Protein AF-A0A166VYW1-F1 (afdb_monomer_lite)

Radius of gyration: 57.88 Å; chains: 1; bounding box: 121×58×172 Å

pLDDT: mean 76.21, std 19.84, range [33.66, 96.94]

Foldseek 3Di:
DDDDDDDDDDDDDDPDDDDPCCDPVNVVPPPDPDDPPPPPCPPPPPDPPPVALLVVQLVVQDQPCDPDDDDDDDPPVVNVVSNVVSNVRSVVVVVVVVVVVVVVVVVVVVVVVVVVVVVVVVVVVVVVVVVVCCVPVVCQQQDFDDDPVDPTDGPVVVVVVVVVVVVVVVVVVVVVVVVVVVVVVVVVVVVVVVVVVVVPPVVVVVVVVVVVVVVVVVVVVVVVVVVVVVVVVVVVVVVVVVVVVVVVD

Structure (mmCIF, N/CA/C/O backbone):
data_AF-A0A166VYW1-F1
#
_entry.id   AF-A0A166VYW1-F1
#
loop_
_atom_site.group_PDB
_atom_site.id
_atom_site.type_symbol
_atom_site.label_atom_id
_atom_site.label_alt_id
_atom_site.label_comp_id
_atom_site.label_asym_id
_atom_site.label_entity_id
_atom_site.label_seq_id
_atom_site.pdbx_PDB_ins_code
_atom_site.Cartn_x
_atom_site.Cartn_y
_atom_site.Cartn_z
_atom_site.occupancy
_atom_site.B_iso_or_equiv
_atom_site.auth_seq_id
_atom_site.auth_comp_id
_atom_site.auth_asym_id
_atom_site.auth_atom_id
_atom_site.pdbx_PDB_model_num
ATOM 1 N N . MET A 1 1 ? 27.084 28.517 52.692 1.00 38.44 1 MET A N 1
ATOM 2 C CA . MET A 1 1 ? 28.173 27.646 52.206 1.00 38.44 1 MET A CA 1
ATOM 3 C C . MET A 1 1 ? 27.591 26.258 52.054 1.00 38.44 1 MET A C 1
ATOM 5 O O . MET A 1 1 ? 26.947 25.827 52.993 1.00 38.44 1 MET A O 1
ATOM 9 N N . SER A 1 2 ? 27.718 25.495 50.987 1.00 41.12 2 SER A N 1
ATOM 10 C CA . SER A 1 2 ? 28.020 25.698 49.573 1.00 41.12 2 SER A CA 1
ATOM 11 C C . SER A 1 2 ? 27.541 24.387 48.940 1.00 41.12 2 SER A C 1
ATOM 13 O O . SER A 1 2 ? 27.780 23.319 49.499 1.00 41.12 2 SER A O 1
ATOM 15 N N . GLN A 1 3 ? 26.849 24.479 47.812 1.00 46.28 3 GLN A N 1
ATOM 16 C CA . GLN A 1 3 ? 26.688 23.381 46.852 1.00 46.28 3 GLN A CA 1
ATOM 17 C C . GLN A 1 3 ? 28.082 22.944 46.336 1.00 46.28 3 GLN A C 1
ATOM 19 O O . GLN A 1 3 ? 29.021 23.741 46.477 1.00 46.28 3 GLN A O 1
ATOM 24 N N . PRO A 1 4 ? 28.262 21.738 45.751 1.00 54.84 4 PRO A N 1
ATOM 25 C CA . PRO A 1 4 ? 27.890 21.554 44.335 1.00 54.84 4 PRO A CA 1
ATOM 26 C C . PRO A 1 4 ? 27.443 20.127 43.913 1.00 54.84 4 PRO A C 1
ATOM 28 O O . PRO A 1 4 ? 27.770 19.139 44.559 1.00 54.84 4 PRO A O 1
ATOM 31 N N . LEU A 1 5 ? 26.523 20.070 42.939 1.00 43.09 5 LEU A N 1
ATOM 32 C CA . LEU A 1 5 ? 26.658 19.556 41.555 1.00 43.09 5 LEU A CA 1
ATOM 33 C C . LEU A 1 5 ? 26.526 18.034 41.429 1.00 43.09 5 LEU A C 1
ATOM 35 O O . LEU A 1 5 ? 27.453 17.302 41.752 1.00 43.09 5 LEU A O 1
ATOM 39 N N . ASP A 1 6 ? 25.409 17.599 40.844 1.00 44.06 6 ASP A N 1
ATOM 40 C CA . ASP A 1 6 ? 25.466 16.492 39.894 1.00 44.06 6 ASP A CA 1
ATOM 41 C C . ASP A 1 6 ? 24.516 16.760 38.719 1.00 44.06 6 ASP A C 1
ATOM 43 O O . ASP A 1 6 ? 23.355 17.142 38.898 1.00 44.06 6 ASP A O 1
ATOM 47 N N . ASP A 1 7 ? 25.094 16.644 37.528 1.00 44.03 7 ASP A N 1
ATOM 48 C CA . ASP A 1 7 ? 24.544 16.941 36.211 1.00 44.03 7 ASP A CA 1
ATOM 49 C C . ASP A 1 7 ? 23.546 15.861 35.767 1.00 44.03 7 ASP A C 1
ATOM 51 O O . ASP A 1 7 ? 23.827 14.661 35.815 1.00 44.03 7 ASP A O 1
ATOM 55 N N . SER A 1 8 ? 22.405 16.265 35.209 1.00 48.25 8 SER A N 1
ATOM 56 C CA . SER A 1 8 ? 21.677 15.413 34.263 1.00 48.25 8 SER A CA 1
ATOM 57 C C . SER A 1 8 ? 20.960 16.253 33.207 1.00 48.25 8 SER A C 1
ATOM 59 O O . SER A 1 8 ? 20.301 17.234 33.553 1.00 48.25 8 SER A O 1
ATOM 61 N N . PRO A 1 9 ? 21.112 15.906 31.915 1.00 55.59 9 PRO A N 1
ATOM 62 C CA . PRO A 1 9 ? 20.813 16.814 30.825 1.00 55.59 9 PRO A CA 1
ATOM 63 C C . PRO A 1 9 ? 19.318 16.860 30.513 1.00 55.59 9 PRO A C 1
ATOM 65 O O . PRO A 1 9 ? 18.691 15.860 30.158 1.00 55.59 9 PRO A O 1
ATOM 68 N N . GLU A 1 10 ? 18.785 18.075 30.561 1.00 46.34 10 GLU A N 1
ATOM 69 C CA . GLU A 1 10 ? 17.610 18.484 29.808 1.00 46.34 10 GLU A CA 1
ATOM 70 C C . GLU A 1 10 ? 17.909 18.362 28.309 1.00 46.34 10 GLU A C 1
ATOM 72 O O . GLU A 1 10 ? 18.907 18.875 27.801 1.00 46.34 10 GLU A O 1
ATOM 77 N N . GLY A 1 11 ? 17.036 17.668 27.584 1.00 37.59 11 GLY A N 1
ATOM 78 C CA . GLY A 1 11 ? 17.229 17.447 26.162 1.00 37.59 11 GLY A CA 1
ATOM 79 C C . GLY A 1 11 ? 15.954 17.038 25.448 1.00 37.59 11 GLY A C 1
ATOM 80 O O . GLY A 1 11 ? 15.691 15.858 25.267 1.00 37.59 11 GLY A O 1
ATOM 81 N N . SER A 1 12 ? 15.253 18.049 24.937 1.00 40.62 12 SER A N 1
ATOM 82 C CA . SER A 1 12 ? 14.382 17.982 23.756 1.00 40.62 12 SER A CA 1
ATOM 83 C C . SER A 1 12 ? 13.032 17.275 23.893 1.00 40.62 12 SER A C 1
ATOM 85 O O . SER A 1 12 ? 12.884 16.100 23.573 1.00 40.62 12 SER A O 1
ATOM 87 N N . SER A 1 13 ? 11.995 18.068 24.169 1.00 34.12 13 SER A N 1
ATOM 88 C CA . SER A 1 13 ? 10.643 17.776 23.686 1.00 34.12 13 SER A CA 1
ATOM 89 C C . SER A 1 13 ? 10.266 18.829 22.644 1.00 34.12 13 SER A C 1
ATOM 91 O O . SER A 1 13 ? 9.818 19.927 22.965 1.00 34.12 13 SER A O 1
ATOM 93 N N . SER A 1 14 ? 10.559 18.518 21.377 1.00 40.19 14 SER A N 1
ATOM 94 C CA . SER A 1 14 ? 10.080 19.280 20.223 1.00 40.19 14 SER A CA 1
ATOM 95 C C . SER A 1 14 ? 8.608 18.967 19.991 1.00 40.19 14 SER A C 1
ATOM 97 O O . SER A 1 14 ? 8.239 17.832 19.696 1.00 40.19 14 SER A O 1
ATOM 99 N N . THR A 1 15 ? 7.783 20.005 20.048 1.00 49.00 15 THR A N 1
ATOM 100 C CA . THR A 1 15 ? 6.453 20.066 19.447 1.00 49.00 15 THR A CA 1
ATOM 101 C C . THR A 1 15 ? 6.592 20.042 17.921 1.00 49.00 15 THR A C 1
ATOM 103 O O . THR A 1 15 ? 6.639 21.075 17.259 1.00 49.00 15 THR A O 1
ATOM 106 N N . ALA A 1 16 ? 6.699 18.849 17.338 1.00 36.81 16 ALA A N 1
ATOM 107 C CA . ALA A 1 16 ? 6.679 18.667 15.891 1.00 36.81 16 ALA A CA 1
ATOM 108 C C . ALA A 1 16 ? 5.334 18.070 15.473 1.00 36.81 16 ALA A C 1
ATOM 110 O O . ALA A 1 16 ? 5.018 16.925 15.782 1.00 36.81 16 ALA A O 1
ATOM 111 N N . ALA A 1 17 ? 4.564 18.917 14.792 1.00 38.03 17 ALA A N 1
ATOM 112 C CA . ALA A 1 17 ? 3.280 18.672 14.160 1.00 38.03 17 ALA A CA 1
ATOM 113 C C . ALA A 1 17 ? 3.074 17.238 13.648 1.00 38.03 17 ALA A C 1
ATOM 115 O O . ALA A 1 17 ? 3.941 16.665 12.983 1.00 38.03 17 ALA A O 1
ATOM 116 N N . GLU A 1 18 ? 1.865 16.727 13.892 1.00 43.88 18 GLU A N 1
ATOM 117 C CA . GLU A 1 18 ? 1.272 15.560 13.245 1.00 43.88 18 GLU A CA 1
ATOM 118 C C . GLU A 1 18 ? 1.429 15.657 11.725 1.00 43.88 18 GLU A C 1
ATOM 120 O O . GLU A 1 18 ? 0.624 16.248 11.006 1.00 43.88 18 GLU A O 1
ATOM 125 N N . LYS A 1 19 ? 2.502 15.064 11.212 1.00 44.50 19 LYS A N 1
ATOM 126 C CA . LYS A 1 19 ? 2.640 14.779 9.795 1.00 44.50 19 LYS A CA 1
ATOM 127 C C . LYS A 1 19 ? 2.243 13.328 9.630 1.00 44.50 19 LYS A C 1
ATOM 129 O O . LYS A 1 19 ? 2.919 12.441 10.146 1.00 44.50 19 LYS A O 1
ATOM 134 N N . THR A 1 20 ? 1.128 13.109 8.941 1.00 48.03 20 THR A N 1
ATOM 135 C CA . THR A 1 20 ? 0.649 11.799 8.502 1.00 48.03 20 THR A CA 1
ATOM 136 C C . THR A 1 20 ? 1.831 10.949 8.041 1.00 48.03 20 THR A C 1
ATOM 138 O O . THR A 1 20 ? 2.456 11.214 7.011 1.00 48.03 20 THR A O 1
ATOM 141 N N . ILE A 1 21 ? 2.182 9.943 8.846 1.00 46.03 21 ILE A N 1
ATOM 142 C CA . ILE A 1 21 ? 3.264 9.013 8.540 1.00 46.03 21 ILE A CA 1
ATOM 143 C C . ILE A 1 21 ? 2.761 8.150 7.388 1.00 46.03 21 ILE A C 1
ATOM 145 O O . ILE A 1 21 ? 2.116 7.118 7.570 1.00 46.03 21 ILE A O 1
ATOM 149 N N . SER A 1 22 ? 3.022 8.623 6.172 1.00 44.88 22 SER A N 1
ATOM 150 C CA . SER A 1 22 ? 2.843 7.857 4.952 1.00 44.88 22 SER A CA 1
ATOM 151 C C . SER A 1 22 ? 3.763 6.645 5.055 1.00 44.88 22 SER A C 1
ATOM 153 O O . SER A 1 22 ? 4.985 6.755 4.935 1.00 44.88 22 SER A O 1
ATOM 155 N N . SER A 1 23 ? 3.182 5.492 5.399 1.00 59.31 23 SER A N 1
ATOM 156 C CA . SER A 1 23 ? 3.941 4.256 5.555 1.00 59.31 23 SER A CA 1
ATOM 157 C C . SER A 1 23 ? 4.712 3.964 4.266 1.00 59.31 23 SER A C 1
ATOM 159 O O . SER A 1 23 ? 4.205 4.178 3.165 1.00 59.31 23 SER A O 1
ATOM 161 N N . LEU A 1 24 ? 5.926 3.427 4.380 1.00 49.62 24 LEU A N 1
ATOM 162 C CA . LEU A 1 24 ? 6.749 3.012 3.234 1.00 49.62 24 LEU A CA 1
ATOM 163 C C . LEU A 1 24 ? 5.975 2.084 2.266 1.00 49.62 24 LEU A C 1
ATOM 165 O O . LEU A 1 24 ? 6.189 2.101 1.058 1.00 49.62 24 LEU A O 1
ATOM 169 N N . ARG A 1 25 ? 4.992 1.344 2.799 1.00 55.56 25 ARG A N 1
ATOM 170 C CA . ARG A 1 25 ? 4.034 0.512 2.056 1.00 55.56 25 ARG A CA 1
ATOM 171 C C . ARG A 1 25 ? 3.092 1.302 1.138 1.00 55.56 25 ARG A C 1
ATOM 173 O O . ARG A 1 25 ? 2.721 0.774 0.096 1.00 55.56 25 ARG A O 1
ATOM 180 N N . ALA A 1 26 ? 2.711 2.526 1.504 1.00 53.72 26 ALA A N 1
ATOM 181 C CA . ALA A 1 26 ? 1.876 3.406 0.685 1.00 53.72 26 ALA A CA 1
ATOM 182 C C . ALA A 1 26 ? 2.661 3.990 -0.502 1.00 53.72 26 ALA A C 1
ATOM 184 O O . ALA A 1 26 ? 2.125 4.066 -1.599 1.00 53.72 26 ALA A O 1
ATOM 185 N N . ARG A 1 27 ? 3.956 4.296 -0.322 1.00 55.34 27 ARG A N 1
ATOM 186 C CA . ARG A 1 27 ? 4.851 4.725 -1.417 1.00 55.34 27 ARG A CA 1
ATOM 187 C C . ARG A 1 27 ? 5.173 3.622 -2.427 1.00 55.34 27 ARG A C 1
ATOM 189 O O . ARG A 1 27 ? 5.413 3.922 -3.584 1.00 55.34 27 ARG A O 1
ATOM 196 N N . LEU A 1 28 ? 5.178 2.356 -2.006 1.00 51.12 28 LEU A N 1
ATOM 197 C CA . LEU A 1 28 ? 5.395 1.215 -2.910 1.00 51.12 28 LEU A CA 1
ATOM 198 C C . LEU A 1 28 ? 4.135 0.803 -3.685 1.00 51.12 28 LEU A C 1
ATOM 200 O O . LEU A 1 28 ? 4.224 -0.007 -4.602 1.00 51.12 28 LEU A O 1
ATOM 204 N N . ARG A 1 29 ? 2.964 1.315 -3.289 1.00 49.81 29 ARG A N 1
ATOM 205 C CA . ARG A 1 29 ? 1.669 1.023 -3.919 1.00 49.81 29 ARG A CA 1
ATOM 206 C C . ARG A 1 29 ? 1.004 2.237 -4.550 1.00 49.81 29 ARG A C 1
ATOM 208 O O . ARG A 1 29 ? -0.103 2.086 -5.057 1.00 49.81 29 ARG A O 1
ATOM 215 N N . SER A 1 30 ? 1.631 3.412 -4.492 1.00 44.97 30 SER A N 1
ATOM 216 C CA . SER A 1 30 ? 1.110 4.572 -5.202 1.00 44.97 30 SER A CA 1
ATOM 217 C C . SER A 1 30 ? 1.080 4.225 -6.679 1.00 44.97 30 SER A C 1
ATOM 219 O O . SER A 1 30 ? 2.115 3.855 -7.236 1.00 44.97 30 SER A O 1
ATOM 221 N N . GLU A 1 31 ? -0.132 4.290 -7.223 1.00 47.84 31 GLU A N 1
ATOM 222 C CA . GLU A 1 31 ? -0.476 4.233 -8.633 1.00 47.84 31 GLU A CA 1
ATOM 223 C C . GLU A 1 31 ? 0.673 4.644 -9.541 1.00 47.84 31 GLU A C 1
ATOM 225 O O . GLU A 1 31 ? 1.334 5.660 -9.316 1.00 47.84 31 GLU A O 1
ATOM 230 N N . ASP A 1 32 ? 0.870 3.807 -10.557 1.00 45.50 32 ASP A N 1
ATOM 231 C CA . ASP A 1 32 ? 1.695 4.060 -11.725 1.00 45.50 32 ASP A CA 1
ATOM 232 C C . ASP A 1 32 ? 1.695 5.569 -12.051 1.00 45.50 32 ASP A C 1
ATOM 234 O O . ASP A 1 32 ? 0.663 6.108 -12.463 1.00 45.50 32 ASP A O 1
ATOM 238 N N . PRO A 1 33 ? 2.807 6.300 -11.823 1.00 48.91 33 PRO A N 1
ATOM 239 C CA . PRO A 1 33 ? 2.871 7.726 -12.139 1.00 48.91 33 PRO A CA 1
ATOM 240 C C . PRO A 1 33 ? 2.803 7.964 -13.652 1.00 48.91 33 PRO A C 1
ATOM 242 O O . PRO A 1 33 ? 2.750 9.108 -14.105 1.00 48.91 33 PRO A O 1
ATOM 245 N N . PHE A 1 34 ? 2.785 6.888 -14.437 1.00 44.44 34 PHE A N 1
ATOM 246 C CA . PHE A 1 34 ? 2.500 6.905 -15.848 1.00 44.44 34 PHE A CA 1
ATOM 247 C C . PHE A 1 34 ? 1.075 6.376 -16.044 1.00 44.44 34 PHE A C 1
ATOM 249 O O . PHE A 1 34 ? 0.834 5.177 -15.923 1.00 44.44 34 PHE A O 1
ATOM 256 N N . PRO A 1 35 ? 0.102 7.235 -16.408 1.00 44.62 35 PRO A N 1
ATOM 257 C CA . PRO A 1 35 ? -1.073 6.744 -17.117 1.00 44.62 35 PRO A CA 1
ATOM 258 C C . PRO A 1 35 ? -0.574 5.830 -18.243 1.00 44.62 35 PRO A C 1
ATOM 260 O O . PRO A 1 35 ? 0.480 6.155 -18.808 1.00 44.62 35 PRO A O 1
ATOM 263 N N . PRO A 1 36 ? -1.281 4.741 -18.619 1.00 46.25 36 PRO A N 1
ATOM 264 C CA . PRO A 1 36 ? -0.946 4.040 -19.848 1.00 46.25 36 PRO A CA 1
ATOM 265 C C . PRO A 1 36 ? -0.886 5.131 -20.895 1.00 46.25 36 PRO A C 1
ATOM 267 O O . PRO A 1 36 ? -1.892 5.818 -21.107 1.00 46.25 36 PRO A O 1
ATOM 270 N N . LEU A 1 37 ? 0.317 5.381 -21.425 1.00 44.31 37 LEU A N 1
ATOM 271 C CA . LEU A 1 37 ? 0.522 6.343 -22.482 1.00 44.31 37 LEU A CA 1
ATOM 272 C C . LEU A 1 37 ? -0.467 5.876 -23.533 1.00 44.31 37 LEU A C 1
ATOM 274 O O . LEU A 1 37 ? -0.229 4.883 -24.223 1.00 44.31 37 LEU A O 1
ATOM 278 N N . ARG A 1 38 ? -1.628 6.547 -23.609 1.00 40.34 38 ARG A N 1
ATOM 279 C CA . ARG A 1 38 ? -2.397 6.593 -24.833 1.00 40.34 38 ARG A CA 1
ATOM 280 C C . ARG A 1 38 ? -1.308 6.974 -25.792 1.00 40.34 38 ARG A C 1
ATOM 282 O O . ARG A 1 38 ? -0.745 8.060 -25.657 1.00 40.34 38 ARG A O 1
ATOM 289 N N . ALA A 1 39 ? -0.925 6.014 -26.628 1.00 44.19 39 ALA A N 1
ATOM 290 C CA . ALA A 1 39 ? -0.143 6.273 -27.798 1.00 44.19 39 ALA A CA 1
ATOM 291 C C . ALA A 1 39 ? -0.930 7.387 -28.464 1.00 44.19 39 ALA A C 1
ATOM 293 O O . ALA A 1 39 ? -1.972 7.146 -29.081 1.00 44.19 39 ALA A O 1
ATOM 294 N N . SER A 1 40 ? -0.523 8.626 -28.184 1.00 36.56 40 SER A N 1
ATOM 295 C CA . SER A 1 40 ? -0.940 9.768 -28.939 1.00 36.56 40 SER A CA 1
ATOM 296 C C . SER A 1 40 ? -0.471 9.343 -30.299 1.00 36.56 40 SER A C 1
ATOM 298 O O . SER A 1 40 ? 0.723 9.334 -30.595 1.00 36.56 40 SER A O 1
ATOM 300 N N . LYS A 1 41 ? -1.442 8.900 -31.093 1.00 39.62 41 LYS A N 1
ATOM 301 C CA . LYS A 1 41 ? -1.439 9.065 -32.524 1.00 39.62 41 LYS A CA 1
ATOM 302 C C . LYS A 1 41 ? -1.286 10.572 -32.714 1.00 39.62 41 LYS A C 1
ATOM 304 O O . LYS A 1 41 ? -2.247 11.275 -32.997 1.00 39.62 41 LYS A O 1
ATOM 309 N N . SER A 1 42 ? -0.079 11.074 -32.442 1.00 33.66 42 SER A N 1
ATOM 310 C CA . SER A 1 42 ? 0.486 12.179 -33.166 1.00 33.66 42 SER A CA 1
ATOM 311 C C . SER A 1 42 ? 0.363 11.680 -34.580 1.00 33.66 42 SER A C 1
ATOM 313 O O . SER A 1 42 ? 1.004 10.701 -34.970 1.00 33.66 42 SER A O 1
ATOM 315 N N . SER A 1 43 ? -0.667 12.208 -35.224 1.00 41.59 43 SER A N 1
ATOM 316 C CA . SER A 1 43 ? -0.882 12.128 -36.641 1.00 41.59 43 SER A CA 1
ATOM 317 C C . SER A 1 43 ? 0.470 12.416 -37.271 1.00 41.59 43 SER A C 1
ATOM 319 O O . SER A 1 43 ? 0.862 13.572 -37.399 1.00 41.59 43 SER A O 1
ATOM 321 N N . PHE A 1 44 ? 1.206 11.355 -37.605 1.00 41.00 44 PHE A N 1
ATOM 322 C CA . PHE A 1 44 ? 2.158 11.396 -38.692 1.00 41.00 44 PHE A CA 1
ATOM 323 C C . PHE A 1 44 ? 1.283 11.654 -39.910 1.00 41.00 44 PHE A C 1
ATOM 325 O O . PHE A 1 44 ? 0.827 10.743 -40.599 1.00 41.00 44 PHE A O 1
ATOM 332 N N . GLU A 1 45 ? 0.964 12.932 -40.086 1.00 35.44 45 GLU A N 1
ATOM 333 C CA . GLU A 1 45 ? 0.674 13.491 -41.383 1.00 35.44 45 GLU A CA 1
ATOM 334 C C . GLU A 1 45 ? 1.770 12.930 -42.295 1.00 35.44 45 GLU A C 1
ATOM 336 O O . GLU A 1 45 ? 2.944 12.953 -41.898 1.00 35.44 45 GLU A O 1
ATOM 341 N N . PRO A 1 46 ? 1.411 12.283 -43.413 1.00 37.69 46 PRO A N 1
ATOM 342 C CA . PRO A 1 46 ? 2.395 11.638 -44.254 1.00 37.69 46 PRO A CA 1
ATOM 343 C C . PRO A 1 46 ? 3.379 12.720 -44.677 1.00 37.69 46 PRO A C 1
ATOM 345 O O . PRO A 1 46 ? 3.022 13.620 -45.437 1.00 37.69 46 PRO A O 1
ATOM 348 N N . TYR A 1 47 ? 4.589 12.664 -44.111 1.00 45.94 47 TYR A N 1
ATOM 349 C CA . TYR A 1 47 ? 5.684 13.536 -44.496 1.00 45.94 47 TYR A CA 1
ATOM 350 C C . TYR A 1 47 ? 5.750 13.495 -46.025 1.00 45.94 47 TYR A C 1
ATOM 352 O O . TYR A 1 47 ? 5.744 12.390 -46.582 1.00 45.94 47 TYR A O 1
ATOM 360 N N . PRO A 1 48 ? 5.743 14.653 -46.714 1.00 49.16 48 PRO A N 1
ATOM 361 C CA . PRO A 1 48 ? 5.886 14.670 -48.157 1.00 49.16 48 PRO A CA 1
ATOM 362 C C . PRO A 1 48 ? 7.171 13.918 -48.462 1.00 49.16 48 PRO A C 1
ATOM 364 O O . PRO A 1 48 ? 8.212 14.249 -47.898 1.00 49.16 48 PRO A O 1
ATOM 367 N N . ASP A 1 49 ? 7.032 12.862 -49.260 1.00 53.19 49 ASP A N 1
ATOM 368 C CA . ASP A 1 49 ? 8.064 11.898 -49.618 1.00 53.19 49 ASP A CA 1
ATOM 369 C C . ASP A 1 49 ? 9.461 12.549 -49.588 1.00 53.19 49 ASP A C 1
ATOM 371 O O . ASP A 1 49 ? 9.816 13.335 -50.469 1.00 53.19 49 ASP A O 1
ATOM 375 N N . HIS A 1 50 ? 10.228 12.284 -48.518 1.00 56.09 50 HIS A N 1
ATOM 376 C CA . HIS A 1 50 ? 11.551 12.871 -48.234 1.00 56.09 50 HIS A CA 1
ATOM 377 C C . HIS A 1 50 ? 12.600 12.554 -49.312 1.00 56.09 50 HIS A C 1
ATOM 379 O O . HIS A 1 50 ? 13.763 12.942 -49.197 1.00 56.09 50 HIS A O 1
ATOM 385 N N . ASN A 1 51 ? 12.192 11.846 -50.359 1.00 59.25 51 ASN A N 1
ATOM 386 C CA . ASN A 1 51 ? 13.026 11.299 -51.405 1.00 59.25 51 ASN A CA 1
ATOM 387 C C . ASN A 1 51 ? 13.717 12.328 -52.295 1.00 59.25 51 ASN A C 1
ATOM 389 O O . ASN A 1 51 ? 14.458 11.911 -53.181 1.00 59.25 51 ASN A O 1
ATOM 393 N N . ASP A 1 52 ? 13.556 13.640 -52.083 1.00 75.88 52 ASP A N 1
ATOM 394 C CA . ASP A 1 52 ? 14.401 14.576 -52.820 1.00 75.88 52 ASP A CA 1
ATOM 395 C C . ASP A 1 52 ? 14.555 15.971 -52.191 1.00 75.88 52 ASP A C 1
ATOM 397 O O . ASP A 1 52 ? 14.136 16.996 -52.731 1.00 75.88 52 ASP A O 1
ATOM 401 N N . ILE A 1 53 ? 15.192 16.025 -51.020 1.00 84.94 53 ILE A N 1
ATOM 402 C CA . ILE A 1 53 ? 15.601 17.290 -50.377 1.00 84.94 53 ILE A CA 1
ATOM 403 C C . ILE A 1 53 ? 16.530 18.090 -51.279 1.00 84.94 53 ILE A C 1
ATOM 405 O O . ILE A 1 53 ? 16.458 19.315 -51.308 1.00 84.94 53 ILE A O 1
ATOM 409 N N . TYR A 1 54 ? 17.325 17.402 -52.092 1.00 86.88 54 TYR A N 1
ATOM 410 C CA . TYR A 1 54 ? 18.088 18.029 -53.153 1.00 86.88 54 TYR A CA 1
ATOM 411 C C . TYR A 1 54 ? 17.176 18.801 -54.127 1.00 86.88 54 TYR A C 1
ATOM 413 O O . TYR A 1 54 ? 17.398 19.994 -54.339 1.00 86.88 54 TYR A O 1
ATOM 421 N N . LYS A 1 55 ? 16.098 18.199 -54.659 1.00 85.75 55 LYS A N 1
ATOM 422 C CA . LYS A 1 55 ? 15.120 18.930 -55.498 1.00 85.75 55 LYS A CA 1
ATOM 423 C C . LYS A 1 55 ? 14.433 20.072 -54.753 1.00 85.75 55 LYS A C 1
ATOM 425 O O . LYS A 1 55 ? 14.216 21.118 -55.359 1.00 85.75 55 LYS A O 1
ATOM 430 N N . GLN A 1 56 ? 14.100 19.902 -53.474 1.00 87.81 56 GLN A N 1
ATOM 431 C CA . GLN A 1 56 ? 13.465 20.961 -52.679 1.00 87.81 56 GLN A CA 1
ATOM 432 C C . GLN A 1 56 ? 14.397 22.164 -52.497 1.00 87.81 56 GLN A C 1
ATOM 434 O O . GLN A 1 56 ? 13.986 23.296 -52.735 1.00 87.81 56 GLN A O 1
ATOM 439 N N . LEU A 1 57 ? 15.663 21.925 -52.149 1.00 87.00 57 LEU A N 1
ATOM 440 C CA . LEU A 1 57 ? 16.675 22.972 -52.001 1.00 87.00 57 LEU A CA 1
ATOM 441 C C . LEU A 1 57 ? 17.008 23.629 -53.342 1.00 87.00 57 LEU A C 1
ATOM 443 O O . LEU A 1 57 ? 17.195 24.843 -53.412 1.00 87.00 57 LEU A O 1
ATOM 447 N N . ARG A 1 58 ? 17.024 22.847 -54.425 1.00 86.19 58 ARG A N 1
ATOM 448 C CA . ARG A 1 58 ? 17.254 23.355 -55.779 1.00 86.19 58 ARG A CA 1
ATOM 449 C C . ARG A 1 58 ? 16.101 24.228 -56.279 1.00 86.19 58 ARG A C 1
ATOM 451 O O . ARG A 1 58 ? 16.354 25.200 -56.981 1.00 86.19 58 ARG A O 1
ATOM 458 N N . ALA A 1 59 ? 14.862 23.931 -55.888 1.00 85.00 59 ALA A N 1
ATOM 459 C CA . ALA A 1 59 ? 13.677 24.704 -56.267 1.00 85.00 59 ALA A CA 1
ATOM 460 C C . ALA A 1 59 ? 13.620 26.115 -55.646 1.00 85.00 59 ALA A C 1
ATOM 462 O O . ALA A 1 59 ? 12.846 26.948 -56.112 1.00 85.00 59 ALA A O 1
ATOM 463 N N . ILE A 1 60 ? 14.438 26.404 -54.626 1.00 84.56 60 ILE A N 1
ATOM 464 C CA . ILE A 1 60 ? 14.539 27.736 -54.000 1.00 84.56 60 ILE A CA 1
ATOM 465 C C . ILE A 1 60 ? 15.200 28.743 -54.951 1.00 84.56 60 ILE A C 1
ATOM 467 O O . ILE A 1 60 ? 14.935 29.944 -54.875 1.00 84.56 60 ILE A O 1
ATOM 471 N N . PHE A 1 61 ? 16.034 28.261 -55.874 1.00 80.69 61 PHE A N 1
ATOM 472 C CA . PHE A 1 61 ? 16.650 29.095 -56.892 1.00 80.69 61 PHE A CA 1
ATOM 473 C C . PHE A 1 61 ? 15.731 29.161 -58.117 1.00 80.69 61 PHE A C 1
ATOM 475 O O . PHE A 1 61 ? 15.508 28.139 -58.772 1.00 80.69 61 PHE A O 1
ATOM 482 N N . PRO A 1 62 ? 15.176 30.339 -58.454 1.00 69.44 62 PRO A N 1
ATOM 483 C CA . PRO A 1 62 ? 14.355 30.474 -59.643 1.00 69.44 62 PRO A CA 1
ATOM 484 C C . PRO A 1 62 ? 15.221 30.223 -60.878 1.00 69.44 62 PRO A C 1
ATOM 486 O O . PRO A 1 62 ? 16.206 30.922 -61.114 1.00 69.44 62 PRO A O 1
ATOM 489 N N . THR A 1 63 ? 14.831 29.249 -61.695 1.00 62.69 63 THR A N 1
ATOM 490 C CA . THR A 1 63 ? 15.336 29.159 -63.064 1.00 62.69 63 THR A CA 1
ATOM 491 C C . THR A 1 63 ? 14.718 30.318 -63.836 1.00 62.69 63 THR A C 1
ATOM 493 O O . THR A 1 63 ? 13.507 30.386 -64.036 1.00 62.69 63 THR A O 1
ATOM 496 N N . THR A 1 64 ? 15.535 31.287 -64.236 1.00 55.56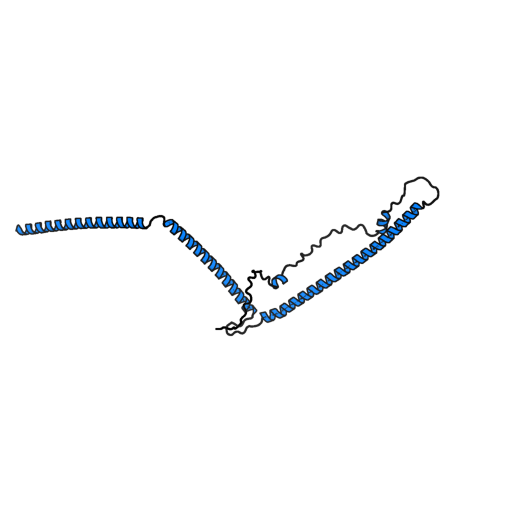 64 THR A N 1
ATOM 497 C CA . THR A 1 64 ? 15.129 32.443 -65.044 1.00 55.56 64 THR A CA 1
ATOM 498 C C . THR A 1 64 ? 14.831 32.012 -66.484 1.00 55.56 64 THR A C 1
ATOM 500 O O . THR A 1 64 ? 15.416 32.508 -67.442 1.00 55.56 64 THR A O 1
ATOM 503 N N . SER A 1 65 ? 13.884 31.095 -66.694 1.00 50.78 65 SER A N 1
ATOM 504 C CA . SER A 1 65 ? 13.325 30.854 -68.024 1.00 50.78 65 SER A CA 1
ATOM 505 C C . SER A 1 65 ? 12.277 31.926 -68.320 1.00 50.78 65 SER A C 1
ATOM 507 O O . SER A 1 65 ? 11.072 31.706 -68.206 1.00 50.78 65 SER A O 1
ATOM 509 N N . CYS A 1 66 ? 12.739 33.122 -68.678 1.00 43.97 66 CYS A N 1
ATOM 510 C CA . CYS A 1 66 ? 11.876 34.134 -69.273 1.00 43.97 66 CYS A CA 1
ATOM 511 C C . CYS A 1 66 ? 11.368 33.599 -70.633 1.00 43.97 66 CYS A C 1
ATOM 513 O O . CYS A 1 66 ? 12.186 33.158 -71.451 1.00 43.97 66 CYS A O 1
ATOM 515 N N . PRO A 1 67 ? 10.052 33.584 -70.922 1.00 47.66 67 PRO A N 1
ATOM 516 C CA . PRO A 1 67 ? 9.573 33.081 -72.197 1.00 47.66 67 PRO A CA 1
ATOM 517 C C . PRO A 1 67 ? 9.869 34.088 -73.318 1.00 47.66 67 PRO A C 1
ATOM 519 O O . PRO A 1 67 ? 9.193 35.099 -73.457 1.00 47.66 67 PRO A O 1
ATOM 522 N N . ARG A 1 68 ? 10.836 33.705 -74.167 1.00 47.88 68 ARG A N 1
ATOM 523 C CA . ARG A 1 68 ? 11.104 34.155 -75.550 1.00 47.88 68 ARG A CA 1
ATOM 524 C C . ARG A 1 68 ? 11.483 35.629 -75.776 1.00 47.88 68 ARG A C 1
ATOM 526 O O . ARG A 1 68 ? 10.627 36.498 -75.767 1.00 47.88 68 ARG A O 1
ATOM 533 N N . GLN A 1 69 ? 12.672 35.818 -76.358 1.00 44.03 69 GLN A N 1
ATOM 534 C CA . GLN A 1 69 ? 12.812 36.244 -77.764 1.00 44.03 69 GLN A CA 1
ATOM 535 C C . GLN A 1 69 ? 14.190 35.831 -78.336 1.00 44.03 69 GLN A C 1
ATOM 537 O O . GLN A 1 69 ? 15.211 36.166 -77.765 1.00 44.03 69 GLN A O 1
ATOM 542 N N . LYS A 1 70 ? 14.134 35.050 -79.432 1.00 45.75 70 LYS A N 1
ATOM 543 C CA . LYS A 1 70 ? 15.093 34.684 -80.513 1.00 45.75 70 LYS A CA 1
ATOM 544 C C . LYS A 1 70 ? 16.639 34.783 -80.355 1.00 45.75 70 LYS A C 1
ATOM 546 O O . LYS A 1 70 ? 17.166 35.599 -79.620 1.00 45.75 70 LYS A O 1
ATOM 551 N N . PRO A 1 71 ? 17.378 33.933 -81.105 1.00 58.88 71 PRO A N 1
ATOM 552 C CA . PRO A 1 71 ? 18.672 33.398 -80.701 1.00 58.88 71 PRO A CA 1
ATOM 553 C C . PRO A 1 71 ? 19.842 34.248 -81.197 1.00 58.88 71 PRO A C 1
ATOM 555 O O . PRO A 1 71 ? 19.944 34.534 -82.389 1.00 58.88 71 PRO A O 1
ATOM 558 N N . LEU A 1 72 ? 20.786 34.547 -80.310 1.00 47.72 72 LEU A N 1
ATOM 559 C CA . LEU A 1 72 ? 22.162 34.785 -80.717 1.00 47.72 72 LEU A CA 1
ATOM 560 C C . LEU A 1 72 ? 23.104 34.292 -79.621 1.00 47.72 72 LEU A C 1
ATOM 562 O O . LEU A 1 72 ? 22.951 34.613 -78.448 1.00 47.72 72 LEU A O 1
ATOM 566 N N . HIS A 1 73 ? 24.022 33.431 -80.044 1.00 57.78 73 HIS A N 1
ATOM 567 C CA . HIS A 1 73 ? 25.041 32.762 -79.254 1.00 57.78 73 HIS A CA 1
ATOM 568 C C . HIS A 1 73 ? 25.767 33.694 -78.278 1.00 57.78 73 HIS A C 1
ATOM 570 O O . HIS A 1 73 ? 26.660 34.424 -78.686 1.00 57.78 73 HIS A O 1
ATOM 576 N N . THR A 1 74 ? 25.477 33.547 -76.991 1.00 57.19 74 THR A N 1
ATOM 577 C CA . THR A 1 74 ? 26.465 33.290 -75.936 1.00 57.19 74 THR A CA 1
ATOM 578 C C . THR A 1 74 ? 25.716 32.705 -74.737 1.00 57.19 74 THR A C 1
ATOM 580 O O . THR A 1 74 ? 24.612 33.156 -74.431 1.00 57.19 74 THR A O 1
ATOM 583 N N . PRO A 1 75 ? 26.244 31.666 -74.066 1.00 57.16 75 PRO A N 1
ATOM 584 C CA . PRO A 1 75 ? 25.674 31.253 -72.796 1.00 57.16 75 PRO A CA 1
ATOM 585 C C . PRO A 1 75 ? 25.773 32.436 -71.832 1.00 57.16 75 PRO A C 1
ATOM 587 O O . PRO A 1 75 ? 26.866 32.960 -71.603 1.00 57.16 75 PRO A O 1
ATOM 590 N N . ASP A 1 76 ? 24.631 32.876 -71.309 1.00 65.50 76 ASP A N 1
ATOM 591 C CA . ASP A 1 76 ? 24.579 33.909 -70.285 1.00 65.50 76 ASP A CA 1
ATOM 592 C C . ASP A 1 76 ? 25.346 33.397 -69.061 1.00 65.50 76 ASP A C 1
ATOM 594 O O . ASP A 1 76 ? 24.890 32.527 -68.314 1.00 65.50 76 ASP A O 1
ATOM 598 N N . ARG A 1 77 ? 26.577 33.89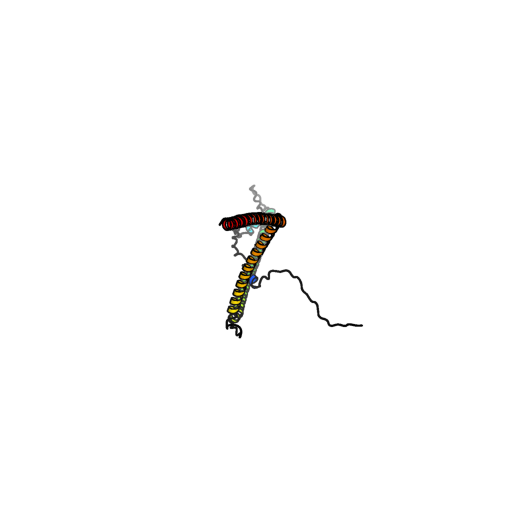2 -68.915 1.00 68.88 77 ARG A N 1
ATOM 599 C CA . ARG A 1 77 ? 27.527 33.489 -67.878 1.00 68.88 77 ARG A CA 1
ATOM 600 C C . ARG A 1 77 ? 26.922 33.647 -66.480 1.00 68.88 77 ARG A C 1
ATOM 602 O O . ARG A 1 77 ? 27.300 32.894 -65.587 1.00 68.88 77 ARG A O 1
ATOM 609 N N . GLY A 1 78 ? 25.974 34.575 -66.305 1.00 72.38 78 GLY A N 1
ATOM 610 C CA . GLY A 1 78 ? 25.228 34.754 -65.061 1.00 72.38 78 GLY A CA 1
ATOM 611 C C . GLY A 1 78 ? 24.372 33.539 -64.701 1.00 72.38 78 GLY A C 1
ATOM 612 O O . GLY A 1 78 ? 24.429 33.078 -63.564 1.00 72.38 78 GLY A O 1
ATOM 613 N N . ASN A 1 79 ? 23.667 32.954 -65.674 1.00 74.25 79 ASN A N 1
ATOM 614 C CA . ASN A 1 79 ? 22.814 31.782 -65.445 1.00 74.25 79 ASN A CA 1
ATOM 615 C C . ASN A 1 79 ? 23.638 30.527 -65.120 1.00 74.25 79 ASN A C 1
ATOM 617 O O . ASN A 1 79 ? 23.270 29.780 -64.223 1.00 74.25 79 ASN A O 1
ATOM 621 N N . ILE A 1 80 ? 24.807 30.341 -65.751 1.00 77.81 80 ILE A N 1
ATOM 622 C CA . ILE A 1 80 ? 25.716 29.220 -65.429 1.00 77.81 80 ILE A CA 1
ATOM 623 C C . ILE A 1 80 ? 26.236 29.317 -63.988 1.00 77.81 80 ILE A C 1
ATOM 625 O O . ILE A 1 80 ? 26.330 28.310 -63.287 1.00 77.81 80 ILE A O 1
ATOM 629 N N . ILE A 1 81 ? 26.587 30.526 -63.537 1.00 83.56 81 ILE A N 1
ATOM 630 C CA . ILE A 1 81 ? 27.064 30.744 -62.167 1.00 83.56 81 ILE A CA 1
ATOM 631 C C . ILE A 1 81 ? 25.927 30.494 -61.169 1.00 83.56 81 ILE A C 1
ATOM 633 O O . ILE A 1 81 ? 26.143 29.805 -60.176 1.00 83.56 81 ILE A O 1
ATOM 637 N N . MET A 1 82 ? 24.718 30.988 -61.447 1.00 83.50 82 MET A N 1
ATOM 638 C CA . MET A 1 82 ? 23.551 30.759 -60.588 1.00 83.50 82 MET A CA 1
ATOM 639 C C . MET A 1 82 ? 23.160 29.280 -60.510 1.00 83.50 82 MET A C 1
ATOM 641 O O . MET A 1 82 ? 22.911 28.789 -59.412 1.00 83.50 82 MET A O 1
ATOM 645 N N . ASP A 1 83 ? 23.194 28.549 -61.626 1.00 84.12 83 ASP A N 1
ATOM 646 C CA . ASP A 1 83 ? 22.947 27.103 -61.647 1.00 84.12 83 ASP A CA 1
ATOM 647 C C . ASP A 1 83 ? 24.012 26.331 -60.854 1.00 84.12 83 ASP A C 1
ATOM 649 O O . ASP A 1 83 ? 23.686 25.402 -60.114 1.00 84.12 83 ASP A O 1
ATOM 653 N N . SER A 1 84 ? 25.283 26.736 -60.953 1.00 87.06 84 SER A N 1
ATOM 654 C CA . SER A 1 84 ? 26.374 26.146 -60.169 1.00 87.06 84 SER A CA 1
ATOM 655 C C . SER A 1 84 ? 26.223 26.406 -58.669 1.00 87.06 84 SER A C 1
ATOM 657 O O . SER A 1 84 ? 26.538 25.526 -57.870 1.00 87.06 84 SER A O 1
ATOM 659 N N . VAL A 1 85 ? 25.773 27.600 -58.274 1.00 87.88 85 VAL A N 1
ATOM 660 C CA . VAL A 1 85 ? 25.523 27.946 -56.866 1.00 87.88 85 VAL A CA 1
ATOM 661 C C . VAL A 1 85 ? 24.315 27.178 -56.336 1.00 87.88 85 VAL A C 1
ATOM 663 O O . VAL A 1 85 ? 24.390 26.618 -55.244 1.00 87.88 85 VAL A O 1
ATOM 666 N N . ALA A 1 86 ? 23.238 27.091 -57.119 1.00 87.88 86 ALA A N 1
ATOM 667 C CA . ALA A 1 86 ? 22.043 26.332 -56.768 1.00 87.88 86 ALA A CA 1
ATOM 668 C C . ALA A 1 86 ? 22.348 24.838 -56.582 1.00 87.88 86 ALA A C 1
ATOM 670 O O . ALA A 1 86 ? 21.890 24.230 -55.615 1.00 87.88 86 ALA A O 1
ATOM 671 N N . ASP A 1 87 ? 23.158 24.250 -57.469 1.00 88.06 87 ASP A N 1
ATOM 672 C CA . ASP A 1 87 ? 23.582 22.851 -57.364 1.00 88.06 87 ASP A CA 1
ATOM 673 C C . ASP A 1 87 ? 24.506 22.620 -56.159 1.00 88.06 87 ASP A C 1
ATOM 675 O O . ASP A 1 87 ? 24.277 21.696 -55.381 1.00 88.06 87 ASP A O 1
ATOM 679 N N . ALA A 1 88 ? 25.507 23.482 -55.942 1.00 91.06 88 ALA A N 1
ATOM 680 C CA . ALA A 1 88 ? 26.401 23.372 -54.787 1.00 91.06 88 ALA A CA 1
ATOM 681 C C . ALA A 1 88 ? 25.644 23.505 -53.454 1.00 91.06 88 ALA A C 1
ATOM 683 O O . ALA A 1 88 ? 25.871 22.716 -52.535 1.00 91.06 88 ALA A O 1
ATOM 684 N N . PHE A 1 89 ? 24.707 24.454 -53.365 1.00 92.19 89 PHE A N 1
ATOM 685 C CA . PHE A 1 89 ? 23.846 24.635 -52.198 1.00 92.19 89 PHE A CA 1
ATOM 686 C C . PHE A 1 89 ? 22.957 23.414 -51.953 1.00 92.19 89 PHE A C 1
ATOM 688 O O . PHE A 1 89 ? 22.903 22.911 -50.832 1.00 92.19 89 PHE A O 1
ATOM 695 N N . ALA A 1 90 ? 22.296 22.902 -52.995 1.00 92.31 90 ALA A N 1
ATOM 696 C CA . ALA A 1 90 ? 21.418 21.745 -52.876 1.00 92.31 90 ALA A CA 1
ATOM 697 C C . ALA A 1 90 ? 22.178 20.481 -52.449 1.00 92.31 90 ALA A C 1
ATOM 699 O O . ALA A 1 90 ? 21.706 19.769 -51.565 1.00 92.31 90 ALA A O 1
ATOM 700 N N . ARG A 1 91 ? 23.373 20.226 -53.006 1.00 90.00 91 ARG A N 1
ATOM 701 C CA . ARG A 1 91 ? 24.216 19.084 -52.602 1.00 90.00 91 ARG A CA 1
ATOM 702 C C . ARG A 1 91 ? 24.688 19.203 -51.160 1.00 90.00 91 ARG A C 1
ATOM 704 O O . ARG A 1 91 ? 24.565 18.248 -50.401 1.00 90.00 91 ARG A O 1
ATOM 711 N N . HIS A 1 92 ? 25.201 20.370 -50.772 1.00 93.12 92 HIS A N 1
ATOM 712 C CA . HIS A 1 92 ? 25.708 20.560 -49.417 1.00 93.12 92 HIS A CA 1
ATOM 713 C C . HIS A 1 92 ? 24.585 20.521 -48.370 1.00 93.12 92 HIS A C 1
ATOM 715 O O . HIS A 1 92 ? 24.752 19.947 -47.293 1.00 93.12 92 HIS A O 1
ATOM 721 N N . GLY A 1 93 ? 23.416 21.081 -48.691 1.00 90.50 93 GLY A N 1
ATOM 722 C CA . GLY A 1 93 ? 22.243 21.013 -47.825 1.00 90.50 93 GLY A CA 1
ATOM 723 C C . GLY A 1 93 ? 21.678 19.595 -47.710 1.00 90.50 93 GLY A C 1
ATOM 724 O O . GLY A 1 93 ? 21.311 19.183 -46.613 1.00 90.50 93 GLY A O 1
ATOM 725 N N . GLU A 1 94 ? 21.670 18.816 -48.796 1.00 91.50 94 GLU A N 1
ATOM 726 C CA . GLU A 1 94 ? 21.291 17.399 -48.763 1.00 91.50 94 GLU A CA 1
ATOM 727 C C . GLU A 1 94 ? 22.257 16.573 -47.899 1.00 91.50 94 GLU A C 1
ATOM 729 O O . GLU A 1 94 ? 21.812 15.776 -47.075 1.00 91.50 94 GLU A O 1
ATOM 734 N N . GLU A 1 95 ? 23.567 16.768 -48.054 1.00 92.25 95 GLU A N 1
ATOM 735 C CA . GLU A 1 95 ? 24.590 16.094 -47.248 1.00 92.25 95 GLU A CA 1
ATOM 736 C C . GLU A 1 95 ? 24.446 16.432 -45.759 1.00 92.25 95 GLU A C 1
ATOM 738 O O . GLU A 1 95 ? 24.378 15.532 -44.919 1.00 92.25 95 GLU A O 1
ATOM 743 N N . THR A 1 96 ? 24.300 17.721 -45.438 1.00 93.06 96 THR A N 1
ATOM 744 C CA . THR A 1 96 ? 24.075 18.195 -44.065 1.00 93.06 96 THR A CA 1
ATOM 745 C C . THR A 1 96 ? 22.799 17.597 -43.479 1.00 93.06 96 THR A C 1
ATOM 747 O O . THR A 1 96 ? 22.802 17.106 -42.349 1.00 93.06 96 THR A O 1
ATOM 750 N N . TYR A 1 97 ? 21.710 17.582 -44.251 1.00 91.69 97 TYR A N 1
ATOM 751 C CA . TYR A 1 97 ? 20.451 16.982 -43.825 1.00 91.69 97 TYR A CA 1
ATOM 752 C C . TYR A 1 97 ? 20.600 15.480 -43.5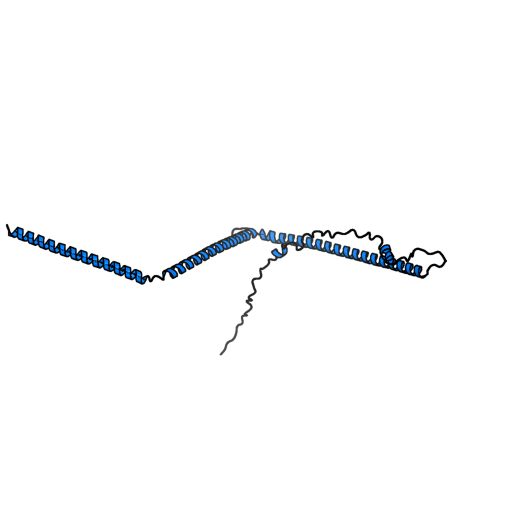60 1.00 91.69 97 TYR A C 1
ATOM 754 O O . TYR A 1 97 ? 20.172 14.996 -42.513 1.00 91.69 97 TYR A O 1
ATOM 762 N N . LYS A 1 98 ? 21.226 14.735 -44.480 1.00 90.56 98 LYS A N 1
ATOM 763 C CA . LYS A 1 98 ? 21.463 13.293 -44.320 1.00 90.56 98 LYS A CA 1
ATOM 764 C C . LYS A 1 98 ? 22.294 13.002 -43.075 1.00 90.56 98 LYS A C 1
ATOM 766 O O . LYS A 1 98 ? 21.947 12.080 -42.338 1.00 90.56 98 LYS A O 1
ATOM 771 N N . SER A 1 99 ? 23.332 13.799 -42.809 1.00 93.69 99 SER A N 1
ATOM 772 C CA . SER A 1 99 ? 24.118 13.686 -41.577 1.00 93.69 99 SER A CA 1
ATOM 773 C C . SER A 1 99 ? 23.247 13.917 -40.345 1.00 93.69 99 SER A C 1
ATOM 775 O O . SER A 1 99 ? 23.204 13.063 -39.467 1.00 93.69 99 SER A O 1
ATOM 777 N N . ALA A 1 100 ? 22.481 15.011 -40.307 1.00 93.19 100 ALA A N 1
ATOM 778 C CA . ALA A 1 100 ? 21.639 15.343 -39.160 1.00 93.19 100 ALA A CA 1
ATOM 779 C C . ALA A 1 100 ? 20.566 14.275 -38.884 1.00 93.19 100 ALA A C 1
ATOM 781 O O . ALA A 1 100 ? 20.316 13.928 -37.730 1.00 93.19 100 ALA A O 1
ATOM 782 N N . VAL A 1 101 ? 19.947 13.717 -39.929 1.00 92.69 101 VAL A N 1
ATOM 783 C CA . VAL A 1 101 ? 18.979 12.618 -39.792 1.00 92.69 101 VAL A CA 1
ATOM 784 C C . VAL A 1 101 ? 19.651 11.338 -39.309 1.00 92.69 101 VAL A C 1
ATOM 786 O O . VAL A 1 101 ? 19.092 10.648 -38.456 1.00 92.69 101 VAL A O 1
ATOM 789 N N . SER A 1 102 ? 20.842 11.020 -39.821 1.00 92.44 102 SER A N 1
ATOM 790 C CA . SER A 1 102 ? 21.625 9.873 -39.354 1.00 92.44 102 SER A CA 1
ATOM 791 C C . SER A 1 102 ? 21.970 10.007 -37.869 1.00 92.44 102 SER A C 1
ATOM 793 O O . SER A 1 102 ? 21.750 9.069 -37.100 1.00 92.44 102 SER A O 1
ATOM 795 N N . ASP A 1 103 ? 22.426 11.185 -37.445 1.00 95.25 103 ASP A N 1
ATOM 796 C CA . ASP A 1 103 ? 22.761 11.472 -36.049 1.00 95.25 103 ASP A CA 1
ATOM 797 C C . ASP A 1 103 ? 21.524 11.389 -35.150 1.00 95.25 103 ASP A C 1
ATOM 799 O O . ASP A 1 103 ? 21.550 10.740 -34.103 1.00 95.25 103 ASP A O 1
ATOM 803 N N . LEU A 1 104 ? 20.402 11.976 -35.579 1.00 94.94 104 LEU A N 1
ATOM 804 C CA . LEU A 1 104 ? 19.143 11.935 -34.836 1.00 94.94 104 LEU A CA 1
ATOM 805 C C . LEU A 1 104 ? 18.620 10.503 -34.691 1.00 94.94 104 LEU A C 1
ATOM 807 O O . LEU A 1 104 ? 18.157 10.123 -33.614 1.00 94.94 104 LEU A O 1
ATOM 811 N N . LYS A 1 105 ? 18.740 9.689 -35.743 1.00 94.94 105 LYS A N 1
ATOM 812 C CA . LYS A 1 105 ? 18.402 8.266 -35.696 1.00 94.94 105 LYS A CA 1
ATOM 813 C C . LYS A 1 105 ? 19.294 7.520 -34.702 1.00 94.94 105 LYS A C 1
ATOM 815 O O . LYS A 1 105 ? 18.768 6.788 -33.867 1.00 94.94 105 LYS A O 1
ATOM 820 N N . GLY A 1 106 ? 20.607 7.752 -34.731 1.00 95.19 106 GLY A N 1
ATOM 821 C CA . GLY A 1 106 ? 21.550 7.144 -33.787 1.00 95.19 106 GLY A CA 1
ATOM 822 C C . GLY A 1 106 ? 21.260 7.525 -32.331 1.00 95.19 106 GLY A C 1
ATOM 823 O O . GLY A 1 106 ? 21.240 6.664 -31.451 1.00 95.19 106 GLY A O 1
ATOM 824 N N . ILE A 1 107 ? 20.948 8.799 -32.071 1.00 95.88 107 ILE A N 1
ATOM 825 C CA . ILE A 1 107 ? 20.537 9.274 -30.741 1.00 95.88 107 ILE A CA 1
ATOM 826 C C . ILE A 1 107 ? 19.233 8.599 -30.308 1.00 95.88 107 ILE A C 1
ATOM 828 O O . ILE A 1 107 ? 19.131 8.139 -29.170 1.00 95.88 107 ILE A O 1
ATOM 832 N N . HIS A 1 108 ? 18.243 8.511 -31.196 1.00 95.56 108 HIS A N 1
ATOM 833 C CA . HIS A 1 108 ? 16.963 7.882 -30.887 1.00 95.56 108 HIS A CA 1
ATOM 834 C C . HIS A 1 108 ? 17.127 6.393 -30.548 1.00 95.56 108 HIS A C 1
ATOM 836 O O . HIS A 1 108 ? 16.566 5.919 -29.560 1.00 95.56 108 HIS A O 1
ATOM 842 N N . GLU A 1 109 ? 17.932 5.658 -31.317 1.00 95.38 109 GLU A N 1
ATOM 843 C CA . GLU A 1 109 ? 18.262 4.255 -31.042 1.00 95.38 109 GLU A CA 1
ATOM 844 C C . GLU A 1 109 ? 18.988 4.094 -29.698 1.00 95.38 109 GLU A C 1
ATOM 846 O O . GLU A 1 109 ? 18.628 3.225 -28.901 1.00 95.38 109 GLU A O 1
ATOM 851 N N . ALA A 1 110 ? 19.944 4.975 -29.387 1.00 96.06 110 ALA A N 1
ATOM 852 C CA . ALA A 1 110 ? 20.648 4.966 -28.107 1.00 96.06 110 ALA A CA 1
ATOM 853 C C . ALA A 1 110 ? 19.711 5.252 -26.919 1.00 96.06 110 ALA A C 1
ATOM 855 O O . ALA A 1 110 ? 19.787 4.578 -25.888 1.00 96.06 110 ALA A O 1
ATOM 856 N N . ILE A 1 111 ? 18.803 6.225 -27.053 1.00 96.38 111 ILE A N 1
ATOM 857 C CA . ILE A 1 111 ? 17.796 6.540 -26.030 1.00 96.38 111 ILE A CA 1
ATOM 858 C C . ILE A 1 111 ? 16.851 5.354 -25.834 1.00 96.38 111 ILE A C 1
ATOM 860 O O . ILE A 1 111 ? 16.646 4.929 -24.697 1.00 96.38 111 ILE A O 1
ATOM 864 N N . ALA A 1 112 ? 16.322 4.780 -26.916 1.00 95.06 112 ALA A N 1
ATOM 865 C CA . ALA A 1 112 ? 15.450 3.610 -26.850 1.00 95.06 112 ALA A CA 1
ATOM 866 C C . ALA A 1 112 ? 16.151 2.420 -26.171 1.00 95.06 112 ALA A C 1
ATOM 868 O O . ALA A 1 112 ? 15.568 1.764 -25.306 1.00 95.06 112 ALA A O 1
ATOM 869 N N . GLY A 1 113 ? 17.432 2.193 -26.481 1.00 96.31 113 GLY A N 1
ATOM 870 C CA . GLY A 1 113 ? 18.261 1.190 -25.813 1.00 96.31 113 GLY A CA 1
ATOM 871 C C . GLY A 1 113 ? 18.385 1.433 -24.306 1.00 96.31 113 GLY A C 1
ATOM 872 O O . GLY A 1 113 ? 18.191 0.510 -23.513 1.00 96.31 113 GLY A O 1
ATOM 873 N N . ARG A 1 114 ? 18.633 2.681 -23.887 1.00 96.12 114 ARG A N 1
ATOM 874 C CA . ARG A 1 114 ? 18.704 3.052 -22.462 1.00 96.12 114 ARG A CA 1
ATOM 875 C C . ARG A 1 114 ? 17.369 2.879 -21.742 1.00 96.12 114 ARG A C 1
ATOM 877 O O . ARG A 1 114 ? 17.370 2.406 -20.608 1.00 96.12 114 ARG A O 1
ATOM 884 N N . ILE A 1 115 ? 16.254 3.228 -22.382 1.00 94.50 115 ILE A N 1
ATOM 885 C CA . ILE A 1 115 ? 14.908 3.032 -21.823 1.00 94.50 115 ILE A CA 1
ATOM 886 C C . ILE A 1 115 ? 14.644 1.541 -21.598 1.00 94.50 115 ILE A C 1
ATOM 888 O O . ILE A 1 115 ? 14.239 1.151 -20.504 1.00 94.50 115 ILE A O 1
ATOM 892 N N . ASN A 1 116 ? 14.942 0.694 -22.585 1.00 95.25 116 ASN A N 1
ATOM 893 C CA . ASN A 1 116 ? 14.755 -0.753 -22.465 1.00 95.25 116 ASN A CA 1
ATOM 894 C C . ASN A 1 116 ? 15.650 -1.370 -21.382 1.00 95.25 116 ASN A C 1
ATOM 896 O O . ASN A 1 116 ? 15.188 -2.201 -20.595 1.00 95.25 116 ASN A O 1
ATOM 900 N N . ALA A 1 117 ? 16.913 -0.943 -21.300 1.00 95.62 117 ALA A N 1
ATOM 901 C CA . ALA A 1 117 ? 17.828 -1.384 -20.250 1.00 95.62 117 ALA A CA 1
ATOM 902 C C . ALA A 1 117 ? 17.318 -0.981 -18.859 1.00 95.62 117 ALA A C 1
ATOM 904 O O . ALA A 1 117 ? 17.267 -1.815 -17.956 1.00 95.62 117 ALA A O 1
ATOM 905 N N . PHE A 1 118 ? 16.866 0.267 -18.701 1.00 96.50 118 PHE A N 1
ATOM 906 C CA . PHE A 1 118 ? 16.280 0.747 -17.452 1.00 96.50 118 PHE A CA 1
ATOM 907 C C . PHE A 1 118 ? 15.016 -0.032 -17.074 1.00 96.50 118 PHE A C 1
ATOM 909 O O . PHE A 1 118 ? 14.870 -0.443 -15.926 1.00 96.50 118 PHE A O 1
ATOM 916 N N . HIS A 1 119 ? 14.122 -0.287 -18.031 1.00 95.56 119 HIS A N 1
ATOM 917 C CA . HIS A 1 119 ? 12.912 -1.065 -17.782 1.00 95.56 119 HIS A CA 1
ATOM 918 C C . HIS A 1 119 ? 13.237 -2.496 -17.327 1.00 95.56 119 HIS A C 1
ATOM 920 O O . HIS A 1 119 ? 12.654 -2.995 -16.358 1.00 95.56 119 HIS A O 1
ATOM 926 N N . THR A 1 120 ? 14.210 -3.135 -17.975 1.00 94.94 120 THR A N 1
ATOM 927 C CA . THR A 1 120 ? 14.677 -4.481 -17.616 1.00 94.94 120 THR A CA 1
ATOM 928 C C . THR A 1 120 ? 15.283 -4.505 -16.211 1.00 94.94 120 THR A C 1
ATOM 930 O O . THR A 1 120 ? 14.959 -5.375 -15.405 1.00 94.94 120 THR A O 1
ATOM 933 N N . GLU A 1 121 ? 16.113 -3.521 -15.867 1.00 95.62 121 GLU A N 1
ATOM 934 C CA . GLU A 1 121 ? 16.725 -3.448 -14.536 1.00 95.62 121 GLU A CA 1
ATOM 935 C C . GLU A 1 121 ? 15.693 -3.130 -13.443 1.00 95.62 121 GLU A C 1
ATOM 937 O O . GLU A 1 121 ? 15.719 -3.711 -12.356 1.00 95.62 121 GLU A O 1
ATOM 942 N N . SER A 1 122 ? 14.731 -2.255 -13.740 1.00 94.38 122 SER A N 1
ATOM 943 C CA . SER A 1 122 ? 13.635 -1.911 -12.833 1.00 94.38 122 SER A CA 1
ATOM 944 C C . SER A 1 122 ? 12.753 -3.126 -12.529 1.00 94.38 122 SER A C 1
ATOM 946 O O . SER A 1 122 ? 12.503 -3.440 -11.363 1.00 94.38 122 SER A O 1
ATOM 948 N N . THR A 1 123 ? 12.349 -3.874 -13.559 1.00 93.75 123 THR A N 1
ATOM 949 C CA . THR A 1 123 ? 11.547 -5.098 -13.392 1.00 93.75 123 THR A CA 1
ATOM 950 C C . THR A 1 123 ? 12.309 -6.179 -12.630 1.00 93.75 123 THR A C 1
ATOM 952 O O . THR A 1 123 ? 11.754 -6.788 -11.711 1.00 93.75 123 THR A O 1
ATOM 955 N N . ARG A 1 124 ? 13.602 -6.364 -12.921 1.00 94.38 124 ARG A N 1
ATOM 956 C CA . ARG A 1 124 ? 14.481 -7.263 -12.162 1.00 94.38 124 ARG A CA 1
ATOM 957 C C . ARG A 1 124 ? 14.558 -6.874 -10.687 1.00 94.38 124 ARG A C 1
ATOM 959 O O . ARG A 1 124 ? 14.379 -7.724 -9.815 1.00 94.38 124 ARG A O 1
ATOM 966 N N . THR A 1 125 ? 14.793 -5.597 -10.400 1.00 93.25 125 THR A N 1
ATOM 967 C CA . THR A 1 125 ? 14.887 -5.081 -9.028 1.00 93.25 125 THR A CA 1
ATOM 968 C C . THR A 1 125 ? 13.577 -5.278 -8.270 1.00 93.25 125 THR A C 1
ATOM 970 O O . THR A 1 125 ? 13.588 -5.744 -7.131 1.00 93.25 125 THR A O 1
ATOM 973 N N . MET A 1 126 ? 12.436 -5.007 -8.906 1.00 93.81 126 MET A N 1
ATOM 974 C CA . MET A 1 126 ? 11.115 -5.219 -8.311 1.00 93.81 126 MET A CA 1
ATOM 975 C C . MET A 1 126 ? 10.840 -6.700 -8.017 1.00 93.81 126 MET A C 1
ATOM 977 O O . MET A 1 126 ? 10.334 -7.036 -6.942 1.00 93.81 126 MET A O 1
ATOM 981 N N . SER A 1 127 ? 11.217 -7.597 -8.931 1.00 91.81 127 SER A N 1
ATOM 982 C CA . SER A 1 127 ? 11.124 -9.044 -8.715 1.00 91.81 127 SER A CA 1
ATOM 983 C C . SER A 1 127 ? 11.986 -9.487 -7.529 1.00 91.81 127 SER A C 1
ATOM 985 O O . SER A 1 127 ? 11.505 -10.202 -6.651 1.00 91.81 127 SER A O 1
ATOM 987 N N . ASN A 1 128 ? 13.232 -9.013 -7.448 1.00 89.88 128 ASN A N 1
ATOM 988 C CA . ASN A 1 128 ? 14.135 -9.313 -6.333 1.00 89.88 128 ASN A CA 1
ATOM 989 C C . ASN A 1 128 ? 13.583 -8.808 -4.995 1.00 89.88 128 ASN A C 1
ATOM 991 O O . ASN A 1 128 ? 13.612 -9.538 -4.006 1.00 89.88 128 ASN A O 1
ATOM 995 N N . ALA A 1 129 ? 13.047 -7.587 -4.959 1.00 88.38 129 ALA A N 1
ATOM 996 C CA . ALA A 1 129 ? 12.420 -7.035 -3.763 1.00 88.38 129 ALA A CA 1
ATOM 997 C C . ALA A 1 129 ? 11.203 -7.867 -3.339 1.00 88.38 129 ALA A C 1
ATOM 999 O O . ALA A 1 129 ? 11.067 -8.207 -2.167 1.00 88.38 129 ALA A O 1
ATOM 1000 N N . THR A 1 130 ? 10.350 -8.256 -4.290 1.00 84.75 130 THR A N 1
ATOM 1001 C CA . THR A 1 130 ? 9.177 -9.103 -4.026 1.00 84.75 130 THR A CA 1
ATOM 1002 C C . THR A 1 130 ? 9.588 -10.461 -3.460 1.00 84.75 130 THR A C 1
ATOM 1004 O O . THR A 1 130 ? 9.030 -10.899 -2.454 1.00 84.75 130 THR A O 1
ATOM 1007 N N . ALA A 1 131 ? 10.605 -11.097 -4.047 1.00 84.19 131 ALA A N 1
ATOM 1008 C CA . ALA A 1 131 ? 11.155 -12.354 -3.553 1.00 84.19 131 ALA A CA 1
ATOM 1009 C C . ALA A 1 131 ? 11.742 -12.205 -2.141 1.00 84.19 131 ALA A C 1
ATOM 1011 O O . ALA A 1 131 ? 11.465 -13.030 -1.275 1.00 84.19 131 ALA A O 1
ATOM 1012 N N . LEU A 1 132 ? 12.492 -11.132 -1.874 1.00 84.50 132 LEU A N 1
ATOM 1013 C CA . LEU A 1 132 ? 13.046 -10.848 -0.550 1.00 84.50 132 LEU A CA 1
ATOM 1014 C C . LEU A 1 132 ? 11.940 -10.645 0.492 1.00 84.50 132 LEU A C 1
ATOM 1016 O O . LEU A 1 132 ? 11.985 -11.248 1.561 1.00 84.50 132 LEU A O 1
ATOM 1020 N N . TYR A 1 133 ? 10.924 -9.836 0.180 1.00 81.38 133 TYR A N 1
ATOM 1021 C CA . TYR A 1 133 ? 9.786 -9.638 1.073 1.00 81.38 133 TYR A CA 1
ATOM 1022 C C . TYR A 1 133 ? 9.025 -10.939 1.314 1.00 81.38 133 TYR A C 1
ATOM 1024 O O . TYR A 1 133 ? 8.636 -11.181 2.453 1.00 81.38 133 TYR A O 1
ATOM 1032 N N . GLY A 1 134 ? 8.852 -11.788 0.299 1.00 76.75 134 GLY A N 1
ATOM 1033 C CA . GLY A 1 134 ? 8.293 -13.130 0.469 1.00 76.75 134 GLY A CA 1
ATOM 1034 C C . GLY A 1 134 ? 9.141 -13.982 1.415 1.00 76.75 134 GLY A C 1
ATOM 1035 O O . GLY A 1 134 ? 8.625 -14.498 2.402 1.00 76.75 134 GLY A O 1
ATOM 1036 N N . ASN A 1 135 ? 10.452 -14.036 1.179 1.00 75.19 135 ASN A N 1
ATOM 1037 C CA . ASN A 1 135 ? 11.403 -14.825 1.964 1.00 75.19 135 ASN A CA 1
ATOM 1038 C C . ASN A 1 135 ? 11.566 -14.342 3.410 1.00 75.19 135 ASN A C 1
ATOM 1040 O O . ASN A 1 135 ? 11.899 -15.146 4.268 1.00 75.19 135 ASN A O 1
ATOM 1044 N N . ILE A 1 136 ? 11.353 -13.059 3.703 1.00 79.06 136 ILE A N 1
ATOM 1045 C CA . ILE A 1 136 ? 11.422 -12.528 5.074 1.00 79.06 136 ILE A CA 1
ATOM 1046 C C . ILE A 1 136 ? 10.057 -12.618 5.756 1.00 79.06 136 ILE A C 1
ATOM 1048 O O . ILE A 1 136 ? 9.943 -13.087 6.887 1.00 79.06 136 ILE A O 1
ATOM 1052 N N . THR A 1 137 ? 9.007 -12.153 5.080 1.00 73.69 137 THR A N 1
ATOM 1053 C CA . THR A 1 137 ? 7.683 -12.004 5.692 1.00 73.69 137 THR A CA 1
ATOM 1054 C C . THR A 1 137 ? 7.047 -13.359 5.951 1.00 73.69 137 THR A C 1
ATOM 1056 O O . THR A 1 137 ? 6.466 -13.535 7.014 1.00 73.69 137 THR A O 1
ATOM 1059 N N . TYR A 1 138 ? 7.168 -14.316 5.025 1.00 73.69 138 TYR A N 1
ATOM 1060 C CA . TYR A 1 138 ? 6.495 -15.610 5.145 1.00 73.69 138 TYR A CA 1
ATOM 1061 C C . TYR A 1 138 ? 7.042 -16.469 6.298 1.00 73.69 138 TYR A C 1
ATOM 1063 O O . TYR A 1 138 ? 6.242 -16.930 7.112 1.00 73.69 138 TYR A O 1
ATOM 1071 N N . PRO A 1 139 ? 8.367 -16.646 6.482 1.00 76.56 139 PRO A N 1
ATOM 1072 C CA . PRO A 1 139 ? 8.871 -17.382 7.640 1.00 76.56 139 PRO A CA 1
ATOM 1073 C C . PRO A 1 139 ? 8.513 -16.709 8.962 1.00 76.56 139 PRO A C 1
ATOM 1075 O O . PRO A 1 139 ? 8.136 -17.397 9.907 1.00 76.56 139 PRO A O 1
ATOM 1078 N N . LEU A 1 140 ? 8.568 -15.374 9.032 1.00 77.44 140 LEU A N 1
ATOM 1079 C CA . LEU A 1 140 ? 8.183 -14.647 10.242 1.00 77.44 140 LEU A CA 1
ATOM 1080 C C . LEU A 1 140 ? 6.684 -14.776 10.526 1.00 77.44 140 LEU A C 1
ATOM 1082 O O . LEU A 1 140 ? 6.306 -15.075 11.653 1.00 77.44 140 LEU A O 1
ATOM 1086 N N . SER A 1 141 ? 5.821 -14.614 9.522 1.00 77.81 141 SER A N 1
ATOM 1087 C CA . SER A 1 141 ? 4.369 -14.713 9.696 1.00 77.81 141 SER A CA 1
ATOM 1088 C C . SER A 1 141 ? 3.952 -16.116 10.138 1.00 77.81 141 SER A C 1
ATOM 1090 O O . SER A 1 141 ? 3.091 -16.239 11.007 1.00 77.81 141 SER A O 1
ATOM 1092 N N . MET A 1 142 ? 4.629 -17.147 9.620 1.00 80.31 142 MET A N 1
ATOM 1093 C CA . MET A 1 142 ? 4.429 -18.563 9.943 1.00 80.31 142 MET A CA 1
ATOM 1094 C C . MET A 1 142 ? 5.170 -19.033 11.204 1.00 80.31 142 MET A C 1
ATOM 1096 O O . MET A 1 142 ? 4.969 -20.169 11.639 1.00 80.31 142 MET A O 1
ATOM 1100 N N . THR A 1 143 ? 6.007 -18.193 11.820 1.00 80.88 143 THR A N 1
ATOM 1101 C CA . THR A 1 143 ? 6.733 -18.560 13.042 1.00 80.88 143 THR A CA 1
ATOM 1102 C C . THR A 1 143 ? 5.736 -18.791 14.176 1.00 80.88 143 THR A C 1
ATOM 1104 O O . THR A 1 143 ? 4.932 -17.916 14.503 1.00 80.88 143 THR A O 1
ATOM 1107 N N . VAL A 1 144 ? 5.780 -19.983 14.779 1.00 81.50 144 VAL A N 1
ATOM 1108 C CA . VAL A 1 144 ? 4.898 -20.365 15.891 1.00 81.50 144 VAL A CA 1
ATOM 1109 C C . VAL A 1 144 ? 5.435 -19.793 17.199 1.00 81.50 144 VAL A C 1
ATOM 1111 O O . VAL A 1 144 ? 6.502 -20.182 17.681 1.00 81.50 144 VAL A O 1
ATOM 1114 N N . CYS A 1 145 ? 4.666 -18.897 17.807 1.00 82.12 145 CYS A N 1
ATOM 1115 C CA . CYS A 1 145 ? 4.975 -18.329 19.107 1.00 82.12 145 CYS A CA 1
ATOM 1116 C C . CYS A 1 145 ? 4.704 -19.343 20.218 1.00 82.12 145 CYS A C 1
ATOM 1118 O O . CYS A 1 145 ? 3.621 -19.922 20.322 1.00 82.12 145 CYS A O 1
ATOM 1120 N N . HIS A 1 146 ? 5.701 -19.512 21.080 1.00 78.69 146 HIS A N 1
ATOM 1121 C CA . HIS A 1 146 ? 5.603 -20.291 22.303 1.00 78.69 146 HIS A CA 1
ATOM 1122 C C . HIS A 1 146 ? 5.654 -19.317 23.477 1.00 78.69 146 HIS A C 1
ATOM 1124 O O . HIS A 1 146 ? 6.713 -18.792 23.807 1.00 78.69 146 HIS A O 1
ATOM 1130 N N . SER A 1 147 ? 4.500 -19.033 24.073 1.00 78.25 147 SER A N 1
ATOM 1131 C CA . SER A 1 147 ? 4.388 -18.226 25.287 1.00 78.25 147 SER A CA 1
ATOM 1132 C C . SER A 1 147 ? 3.568 -18.993 26.312 1.00 78.25 147 SER A C 1
ATOM 1134 O O . SER A 1 147 ? 2.607 -19.663 25.950 1.00 78.25 147 SER A O 1
ATOM 1136 N N . ASN A 1 148 ? 3.929 -18.886 27.589 1.00 77.06 148 ASN A N 1
ATOM 1137 C CA . ASN A 1 148 ? 3.182 -19.533 28.672 1.00 77.06 148 ASN A CA 1
ATOM 1138 C C . ASN A 1 148 ? 1.812 -18.873 28.912 1.00 77.06 148 ASN A C 1
ATOM 1140 O O . ASN A 1 148 ? 0.919 -19.500 29.468 1.00 77.06 148 ASN A O 1
ATOM 1144 N N . ASN A 1 149 ? 1.643 -17.623 28.469 1.00 78.81 149 ASN A N 1
ATOM 1145 C CA . AS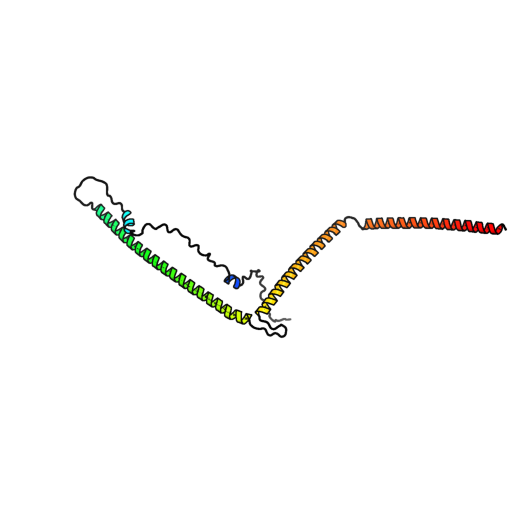N A 1 149 ? 0.446 -16.816 28.725 1.00 78.81 149 ASN A CA 1
ATOM 1146 C C . ASN A 1 149 ? -0.527 -16.771 27.538 1.00 78.81 149 ASN A C 1
ATOM 1148 O O . ASN A 1 149 ? -1.626 -16.238 27.670 1.00 78.81 149 ASN A O 1
ATOM 1152 N N . PHE A 1 150 ? -0.131 -17.288 26.370 1.00 72.88 150 PHE A N 1
ATOM 1153 C CA . PHE A 1 150 ? -0.932 -17.204 25.151 1.00 72.88 150 PHE A CA 1
ATOM 1154 C C . PHE A 1 150 ? -1.011 -18.557 24.435 1.00 72.88 150 PHE A C 1
ATOM 1156 O O . PHE A 1 150 ? -0.041 -19.316 24.452 1.00 72.88 150 PHE A O 1
ATOM 1163 N N . PRO A 1 151 ? -2.138 -18.863 23.764 1.00 79.44 151 PRO A N 1
ATOM 1164 C CA . PRO A 1 151 ? -2.255 -20.063 22.946 1.00 79.44 151 PRO A CA 1
ATOM 1165 C C . PRO A 1 151 ? -1.160 -20.110 21.881 1.00 79.44 151 PRO A C 1
ATOM 1167 O O . PRO A 1 151 ? -0.871 -19.091 21.253 1.00 79.44 151 PRO A O 1
ATOM 1170 N N . LYS A 1 152 ? -0.599 -21.299 21.635 1.00 83.94 152 LYS A N 1
ATOM 1171 C CA . LYS A 1 152 ? 0.359 -21.498 20.542 1.00 83.94 152 LYS A CA 1
ATOM 1172 C C . LYS A 1 152 ? -0.306 -21.151 19.214 1.00 83.94 152 LYS A C 1
ATOM 1174 O O . LYS A 1 152 ? -1.247 -21.821 18.787 1.00 83.94 152 LYS A O 1
ATOM 1179 N N . ALA A 1 153 ? 0.187 -20.112 18.561 1.00 84.31 153 ALA A N 1
ATOM 1180 C CA . ALA A 1 153 ? -0.280 -19.685 17.256 1.00 84.31 153 ALA A CA 1
ATOM 1181 C C . ALA A 1 153 ? 0.866 -19.042 16.474 1.00 84.31 153 ALA A C 1
ATOM 1183 O O . ALA A 1 153 ? 1.942 -18.774 17.009 1.00 84.31 153 ALA A O 1
ATOM 1184 N N . THR A 1 154 ? 0.646 -18.826 15.182 1.00 87.31 154 THR A N 1
ATOM 1185 C CA . THR A 1 154 ? 1.598 -18.100 14.346 1.00 87.31 154 THR A CA 1
ATOM 1186 C C . THR A 1 154 ? 1.573 -16.606 14.672 1.00 87.31 154 THR A C 1
ATOM 1188 O O . THR A 1 154 ? 0.543 -16.077 15.109 1.00 87.31 154 THR A O 1
ATOM 1191 N N . ILE A 1 155 ? 2.690 -15.907 14.440 1.00 85.00 155 ILE A N 1
ATOM 1192 C CA . ILE A 1 155 ? 2.770 -14.442 14.584 1.00 85.00 155 ILE A CA 1
ATOM 1193 C C . ILE A 1 155 ? 1.642 -13.765 13.794 1.00 85.00 155 ILE A C 1
ATOM 1195 O O . ILE A 1 155 ? 0.984 -12.863 14.310 1.00 85.00 155 ILE A O 1
ATOM 1199 N N . GLU A 1 156 ? 1.358 -14.238 12.578 1.00 85.88 156 GLU A N 1
ATOM 1200 C CA . GLU A 1 156 ? 0.259 -13.728 11.754 1.00 85.88 156 GLU A CA 1
ATOM 1201 C C . GLU A 1 156 ? -1.093 -13.794 12.467 1.00 85.88 156 GLU A C 1
ATOM 1203 O O . GLU A 1 156 ? -1.843 -12.815 12.492 1.00 85.88 156 GLU A O 1
ATOM 1208 N N . LYS A 1 157 ? -1.393 -14.933 13.097 1.00 86.62 157 LYS A N 1
ATOM 1209 C CA . LYS A 1 157 ? -2.657 -15.137 13.800 1.00 86.62 157 LYS A CA 1
ATOM 1210 C C . LYS A 1 157 ? -2.750 -14.248 15.037 1.00 86.62 157 LYS A C 1
ATOM 1212 O O . LYS A 1 157 ? -3.800 -13.656 15.272 1.00 86.62 157 LYS A O 1
ATOM 1217 N N . HIS A 1 158 ? -1.661 -14.090 15.790 1.00 88.25 158 HIS A N 1
ATOM 1218 C CA . HIS A 1 158 ? -1.619 -13.163 16.923 1.00 88.25 158 HIS A CA 1
ATOM 1219 C C . HIS A 1 158 ? -1.850 -11.709 16.495 1.00 88.25 158 HIS A C 1
ATOM 1221 O O . HIS A 1 158 ? -2.659 -11.017 17.113 1.00 88.25 158 HIS A O 1
ATOM 1227 N N . LEU A 1 159 ? -1.199 -11.255 15.421 1.00 89.44 159 LEU A N 1
ATOM 1228 C CA . LEU A 1 159 ? -1.378 -9.899 14.896 1.00 89.44 159 LEU A CA 1
ATOM 1229 C C . LEU A 1 159 ? -2.786 -9.677 14.337 1.00 89.44 159 LEU A C 1
ATOM 1231 O O . LEU A 1 159 ? -3.362 -8.612 14.548 1.00 89.44 159 LEU A O 1
ATOM 1235 N N . SER A 1 160 ? -3.362 -10.676 13.666 1.00 90.00 160 SER A N 1
ATOM 1236 C CA . SER A 1 160 ? -4.740 -10.626 13.171 1.00 90.00 160 SER A CA 1
ATOM 1237 C C . SER A 1 160 ? -5.745 -10.477 14.317 1.00 90.00 160 SER A C 1
ATOM 1239 O O . SER A 1 160 ? -6.594 -9.586 14.283 1.00 90.00 160 SER A O 1
ATOM 1241 N N . ILE A 1 161 ? -5.591 -11.273 15.381 1.00 90.31 161 ILE A N 1
ATOM 1242 C CA . ILE A 1 161 ? -6.427 -11.179 16.585 1.00 90.31 161 ILE A CA 1
ATOM 1243 C C . ILE A 1 161 ? -6.263 -9.811 17.251 1.00 90.31 161 ILE A C 1
ATOM 1245 O O . ILE A 1 161 ? -7.257 -9.177 17.595 1.00 90.31 161 ILE A O 1
ATOM 1249 N N . LEU A 1 162 ? -5.025 -9.336 17.424 1.00 91.31 162 LEU A N 1
ATOM 1250 C CA . LEU A 1 162 ? -4.761 -8.031 18.030 1.00 91.31 162 LEU A CA 1
ATOM 1251 C C . LEU A 1 162 ? -5.407 -6.902 17.223 1.00 91.31 162 LEU A C 1
ATOM 1253 O O . LEU A 1 162 ? -6.058 -6.036 17.799 1.00 91.31 162 LEU A O 1
ATOM 1257 N N . LYS A 1 163 ? -5.289 -6.947 15.894 1.00 94.19 163 LYS A N 1
ATOM 1258 C CA . LYS A 1 163 ? -5.935 -5.984 15.003 1.00 94.19 163 LYS A CA 1
ATOM 1259 C C . LYS A 1 163 ? -7.455 -6.001 15.170 1.00 94.19 163 LYS A C 1
ATOM 1261 O O . LYS A 1 163 ? -8.042 -4.938 15.310 1.00 94.19 163 LYS A O 1
ATOM 1266 N N . GLY A 1 164 ? -8.071 -7.183 15.219 1.00 94.62 164 GLY A N 1
ATOM 1267 C CA . GLY A 1 164 ? -9.511 -7.320 15.459 1.00 94.62 164 GLY A CA 1
ATOM 1268 C C . GLY A 1 164 ? -9.953 -6.760 16.817 1.00 94.62 164 GLY A C 1
ATOM 1269 O O . GLY A 1 164 ? -10.998 -6.117 16.922 1.00 94.62 164 GLY A O 1
ATOM 1270 N N . ARG A 1 165 ? -9.139 -6.947 17.863 1.00 94.94 165 ARG A N 1
ATOM 1271 C CA . ARG A 1 165 ? -9.399 -6.367 19.191 1.00 94.94 165 ARG A CA 1
ATOM 1272 C C . ARG A 1 165 ? -9.314 -4.846 19.179 1.00 94.94 165 ARG A C 1
ATOM 1274 O O . ARG A 1 165 ? -10.174 -4.210 19.771 1.00 94.94 165 ARG A O 1
ATOM 1281 N N . ILE A 1 166 ? -8.317 -4.280 18.498 1.00 95.62 166 ILE A N 1
ATOM 1282 C CA . ILE A 1 166 ? -8.174 -2.825 18.350 1.00 95.62 166 ILE A CA 1
ATOM 1283 C C . ILE A 1 166 ? -9.389 -2.251 17.624 1.00 95.62 166 ILE A C 1
ATOM 1285 O O . ILE A 1 166 ? -10.014 -1.339 18.146 1.00 95.62 166 ILE A O 1
ATOM 1289 N N . THR A 1 167 ? -9.791 -2.834 16.492 1.00 95.56 167 THR A N 1
ATOM 1290 C CA . THR A 1 167 ? -10.959 -2.341 15.748 1.00 95.56 167 THR A CA 1
ATOM 1291 C C . THR A 1 167 ? -12.245 -2.438 16.564 1.00 95.56 167 THR A C 1
ATOM 1293 O O . THR A 1 167 ? -13.079 -1.546 16.503 1.00 95.56 167 THR A O 1
ATOM 1296 N N . THR A 1 168 ? -12.401 -3.498 17.361 1.00 96.19 168 THR A N 1
ATOM 1297 C CA . THR A 1 168 ? -13.565 -3.640 18.251 1.00 96.19 168 THR A CA 1
ATOM 1298 C C . THR A 1 168 ? -13.549 -2.562 19.337 1.00 96.19 168 THR A C 1
ATOM 1300 O O . THR A 1 168 ? -14.543 -1.867 19.527 1.00 96.19 168 THR A O 1
ATOM 1303 N N . ALA A 1 169 ? -12.403 -2.347 19.987 1.00 96.19 169 ALA A N 1
ATOM 1304 C CA . ALA A 1 169 ? -12.252 -1.307 21.001 1.00 96.19 169 ALA A CA 1
ATOM 1305 C C . ALA A 1 169 ? -12.498 0.102 20.433 1.00 96.19 169 ALA A C 1
ATOM 1307 O O . ALA A 1 169 ? -13.148 0.917 21.078 1.00 96.19 169 ALA A O 1
ATOM 1308 N N . GLU A 1 170 ? -12.039 0.385 19.212 1.00 96.19 170 GLU A N 1
ATOM 1309 C CA . GLU A 1 170 ? -12.326 1.645 18.516 1.00 96.19 170 GLU A CA 1
ATOM 1310 C C . GLU A 1 170 ? -13.833 1.831 18.292 1.00 96.19 170 GLU A C 1
ATOM 1312 O O . GLU A 1 170 ? -14.364 2.908 18.563 1.00 96.19 170 GLU A O 1
ATOM 1317 N N . THR A 1 171 ? -14.545 0.783 17.861 1.00 95.62 171 THR A N 1
ATOM 1318 C CA . THR A 1 171 ? -16.004 0.855 17.680 1.00 95.62 171 THR A CA 1
ATOM 1319 C C . THR A 1 171 ? -16.756 1.052 18.995 1.00 95.62 171 THR A C 1
ATOM 1321 O O . THR A 1 171 ? -17.696 1.845 19.046 1.00 95.62 171 THR A O 1
ATOM 1324 N N . GLU A 1 172 ? -16.328 0.388 20.070 1.00 96.94 172 GLU A N 1
ATOM 1325 C CA . GLU A 1 172 ? -16.908 0.555 21.405 1.00 96.94 172 GLU A CA 1
ATOM 1326 C C . GLU A 1 172 ? -16.674 1.970 21.941 1.00 96.94 172 GLU A C 1
ATOM 1328 O O . GLU A 1 172 ? -17.592 2.585 22.481 1.00 96.94 172 GLU A O 1
ATOM 1333 N N . LEU A 1 173 ? -15.478 2.527 21.731 1.00 96.88 173 LEU A N 1
ATOM 1334 C CA . LEU A 1 173 ? -15.141 3.889 22.140 1.00 96.88 173 LEU A CA 1
ATOM 1335 C C . LEU A 1 173 ? -15.992 4.915 21.384 1.00 96.88 173 LEU A C 1
ATOM 1337 O O . LEU A 1 173 ? -16.542 5.824 22.001 1.00 96.88 173 LEU A O 1
ATOM 1341 N N . MET A 1 174 ? -16.178 4.746 20.072 1.00 96.00 174 MET A N 1
ATOM 1342 C CA . MET A 1 174 ? -17.076 5.606 19.292 1.00 96.00 174 MET A CA 1
ATOM 1343 C C . MET A 1 174 ? -18.521 5.538 19.796 1.00 96.00 174 MET A C 1
ATOM 1345 O O . MET A 1 174 ? -19.167 6.577 19.932 1.00 96.00 174 MET A O 1
ATOM 1349 N N . ALA A 1 175 ? -19.021 4.338 20.105 1.00 95.75 175 ALA A N 1
ATOM 1350 C CA . ALA A 1 175 ? -20.363 4.159 20.650 1.00 95.75 175 ALA A CA 1
ATOM 1351 C C . ALA A 1 175 ? -20.513 4.823 22.026 1.00 95.75 175 ALA A C 1
ATOM 1353 O O . ALA A 1 175 ? -21.494 5.525 22.268 1.00 95.75 175 ALA A O 1
ATOM 1354 N N . LEU A 1 176 ? -19.523 4.657 22.905 1.00 96.69 176 LEU A N 1
ATOM 1355 C CA . LEU A 1 176 ? -19.517 5.278 24.226 1.00 96.69 176 LEU A CA 1
ATOM 1356 C C . LEU A 1 176 ? -19.443 6.805 24.131 1.00 96.69 176 LEU A C 1
ATOM 1358 O O . LEU A 1 176 ? -20.164 7.499 24.840 1.00 96.69 176 LEU A O 1
ATOM 1362 N N . ASN A 1 177 ? -18.626 7.334 23.220 1.00 96.19 177 ASN A N 1
ATOM 1363 C CA . ASN A 1 177 ? -18.537 8.769 22.968 1.00 96.19 177 ASN A CA 1
ATOM 1364 C C . ASN A 1 177 ? -19.869 9.342 22.459 1.00 96.19 177 ASN A C 1
ATOM 1366 O O . ASN A 1 177 ? -20.272 10.423 22.878 1.00 96.19 177 ASN A O 1
ATOM 1370 N N . ALA A 1 178 ? -20.580 8.609 21.596 1.00 95.44 178 ALA A N 1
ATOM 1371 C CA . ALA A 1 178 ? -21.909 9.005 21.136 1.00 95.44 178 ALA A CA 1
ATOM 1372 C C . ALA A 1 178 ? -22.945 9.001 22.275 1.00 95.44 178 ALA A C 1
ATOM 1374 O O . ALA A 1 178 ? -23.728 9.941 22.386 1.00 95.44 178 ALA A O 1
ATOM 1375 N N . GLN A 1 179 ? -22.926 7.984 23.143 1.00 96.19 179 GLN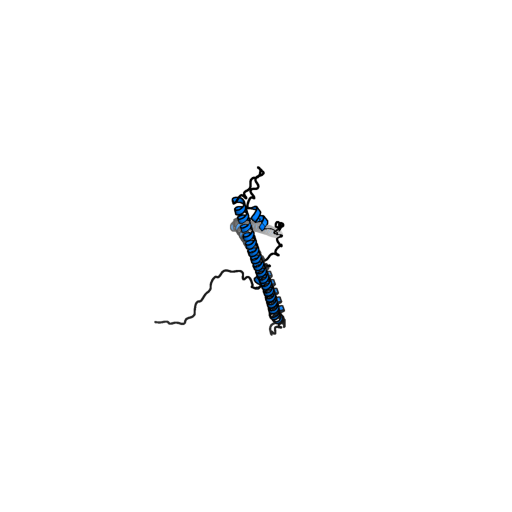 A N 1
ATOM 1376 C CA . GLN A 1 179 ? -23.794 7.934 24.327 1.00 96.19 179 GLN A CA 1
ATOM 1377 C C . GLN A 1 179 ? -23.494 9.082 25.290 1.00 96.19 179 GLN A C 1
ATOM 1379 O O . GLN A 1 179 ? -24.411 9.754 25.748 1.00 96.19 179 GLN A O 1
ATOM 1384 N N . TRP A 1 180 ? -22.215 9.342 25.559 1.00 96.06 180 TRP A N 1
ATOM 1385 C CA . TRP A 1 180 ? -21.797 10.448 26.410 1.00 96.06 180 TRP A CA 1
ATOM 1386 C C . TRP A 1 180 ? -22.255 11.799 25.849 1.00 96.06 180 TRP A C 1
ATOM 1388 O O . TRP A 1 180 ? -22.846 12.588 26.579 1.00 96.06 180 TRP A O 1
ATOM 1398 N N . ALA A 1 181 ? -22.070 12.037 24.547 1.00 95.50 181 ALA A N 1
ATOM 1399 C CA . ALA A 1 181 ? -22.540 13.256 23.894 1.00 95.50 181 ALA A CA 1
ATOM 1400 C C . ALA A 1 181 ? -24.068 13.423 23.995 1.00 95.50 181 ALA A C 1
ATOM 1402 O O . ALA A 1 181 ? -24.541 14.524 24.265 1.00 95.50 181 ALA A O 1
ATOM 1403 N N . ALA A 1 182 ? -24.832 12.336 23.838 1.00 94.50 182 ALA A N 1
ATOM 1404 C CA . ALA A 1 182 ? -26.284 12.356 24.003 1.00 94.50 182 ALA A CA 1
ATOM 1405 C C . ALA A 1 182 ? -26.699 12.688 25.447 1.00 94.50 182 ALA A C 1
ATOM 1407 O O . ALA A 1 182 ? -27.585 13.517 25.645 1.00 94.50 182 ALA A O 1
ATOM 1408 N N . CYS A 1 183 ? -26.029 12.110 26.451 1.00 93.50 183 CYS A N 1
ATOM 1409 C CA . CYS A 1 183 ? -26.278 12.434 27.858 1.00 93.50 183 CYS A CA 1
ATOM 1410 C C . CYS A 1 183 ? -25.990 13.909 28.165 1.00 93.50 183 CYS A C 1
ATOM 1412 O O . CYS A 1 183 ? -26.785 14.554 28.839 1.00 93.50 183 CYS A O 1
ATOM 1414 N N . VAL A 1 184 ? -24.887 14.460 27.645 1.00 94.06 184 VAL A N 1
ATOM 1415 C CA . VAL A 1 184 ? -24.546 15.884 27.816 1.00 94.06 184 VAL A CA 1
ATOM 1416 C C . VAL A 1 184 ? -25.591 16.785 27.147 1.00 94.06 184 VAL A C 1
ATOM 1418 O O . VAL A 1 184 ? -25.991 17.811 27.701 1.00 94.06 184 VAL A O 1
ATOM 1421 N N . GLU A 1 185 ? -26.082 16.414 25.964 1.00 93.19 185 GLU A N 1
ATOM 1422 C CA . GLU A 1 185 ? -27.157 17.153 25.294 1.00 93.19 185 GLU A CA 1
ATOM 1423 C C . GLU A 1 185 ? -28.471 17.105 26.095 1.00 93.19 185 GLU A C 1
ATOM 1425 O O . GLU A 1 185 ? -29.192 18.098 26.187 1.00 93.19 185 GLU A O 1
ATOM 1430 N N . GLU A 1 186 ? -28.798 15.966 26.699 1.00 91.62 186 GLU A N 1
ATOM 1431 C CA . GLU A 1 186 ? -29.986 15.832 27.540 1.00 91.62 186 GLU A CA 1
ATOM 1432 C C . GLU A 1 186 ? -29.856 16.621 28.851 1.00 91.62 186 GLU A C 1
ATOM 1434 O O . GLU A 1 186 ? -30.786 17.332 29.236 1.00 91.62 186 GLU A O 1
ATOM 1439 N N . GLU A 1 187 ? -28.691 16.571 29.498 1.00 90.50 187 GLU A N 1
ATOM 1440 C CA . GLU A 1 187 ? -28.388 17.337 30.710 1.00 90.50 187 GLU A CA 1
ATOM 1441 C C . GLU A 1 187 ? -28.513 18.844 30.460 1.00 90.50 187 GLU A C 1
ATOM 1443 O O . GLU A 1 187 ? -29.203 19.548 31.200 1.00 90.50 187 GLU A O 1
ATOM 1448 N N . THR A 1 188 ? -27.928 19.340 29.367 1.00 88.56 188 THR A N 1
ATOM 1449 C CA . THR A 1 188 ? -28.049 20.756 28.988 1.00 88.56 188 THR A CA 1
ATOM 1450 C C . THR A 1 188 ? -29.499 21.149 28.697 1.00 88.56 188 THR A C 1
ATOM 1452 O O . THR A 1 188 ? -29.945 22.206 29.146 1.00 88.56 188 THR A O 1
ATOM 1455 N N . LYS A 1 189 ? -30.289 20.291 28.033 1.00 88.44 189 LYS A N 1
ATOM 1456 C CA . LYS A 1 189 ? -31.733 20.523 27.845 1.00 88.44 189 LYS A CA 1
ATOM 1457 C C . LYS A 1 189 ? -32.469 20.613 29.179 1.00 88.44 189 LYS A C 1
ATOM 1459 O O . LYS A 1 189 ? -33.221 21.566 29.374 1.00 88.44 189 LYS A O 1
ATOM 1464 N N . MET A 1 190 ? -32.242 19.681 30.105 1.00 82.69 190 MET A N 1
ATOM 1465 C CA . MET A 1 190 ? -32.873 19.721 31.428 1.00 82.69 190 MET A CA 1
ATOM 1466 C C . MET A 1 190 ? -32.508 20.993 32.195 1.00 82.69 190 MET A C 1
ATOM 1468 O O . MET A 1 190 ? -33.399 21.631 32.752 1.00 82.69 190 MET A O 1
ATOM 1472 N N . MET A 1 191 ? -31.238 21.405 32.158 1.00 77.69 191 MET A N 1
ATOM 1473 C CA . MET A 1 191 ? -30.760 22.616 32.830 1.00 77.69 191 MET A CA 1
ATOM 1474 C C . MET A 1 191 ? -31.421 23.890 32.278 1.00 77.69 191 MET A C 1
ATOM 1476 O O . MET A 1 191 ? -31.831 24.761 33.038 1.00 77.69 191 MET A O 1
ATOM 1480 N N . THR A 1 192 ? -31.628 23.976 30.960 1.00 76.75 192 THR A N 1
ATOM 1481 C CA . THR A 1 192 ? -32.349 25.118 30.363 1.00 76.75 192 THR A CA 1
ATOM 1482 C C . THR A 1 192 ? -33.847 25.138 30.694 1.00 76.75 192 THR A C 1
ATOM 1484 O O . THR A 1 192 ? -34.452 26.209 30.762 1.00 76.75 192 THR A O 1
ATOM 1487 N N . VAL A 1 193 ? -34.475 23.976 30.911 1.00 69.62 193 VAL A N 1
ATOM 1488 C CA . VAL A 1 193 ? -35.890 23.888 31.315 1.00 69.62 193 VAL A CA 1
ATOM 1489 C C . VAL A 1 193 ? -36.064 24.305 32.775 1.00 69.62 193 VAL A C 1
ATOM 1491 O O . VAL A 1 193 ? -36.994 25.053 33.078 1.00 69.62 193 VAL A O 1
ATOM 1494 N N . THR A 1 194 ? -35.166 23.893 33.672 1.00 60.38 194 THR A N 1
ATOM 1495 C CA . THR A 1 194 ? -35.190 24.334 35.076 1.00 60.38 194 THR A CA 1
ATOM 1496 C C . THR A 1 194 ? -34.907 25.828 35.216 1.00 60.38 194 THR A C 1
ATOM 1498 O O . THR A 1 194 ? -35.581 26.492 36.000 1.00 60.38 194 THR A O 1
ATOM 1501 N N . GLU A 1 195 ? -34.010 26.400 34.410 1.00 58.91 195 GLU A N 1
ATOM 1502 C CA . GLU A 1 195 ? -33.803 27.856 34.364 1.00 58.91 195 GLU A CA 1
ATOM 1503 C C . GLU A 1 195 ? -35.053 28.619 33.895 1.00 58.91 195 GLU A C 1
ATOM 1505 O O . GLU A 1 195 ? -35.352 29.688 34.421 1.00 58.91 195 GLU A O 1
ATOM 1510 N N . ARG A 1 196 ? -35.833 28.057 32.961 1.00 55.94 196 ARG A N 1
ATOM 1511 C CA . ARG A 1 196 ? -37.075 28.671 32.456 1.00 55.94 196 ARG A CA 1
ATOM 1512 C C . ARG A 1 196 ? -38.270 28.523 33.407 1.00 55.94 196 ARG A C 1
ATOM 1514 O O . ARG A 1 196 ? -39.180 29.343 33.355 1.00 55.94 196 ARG A O 1
ATOM 1521 N N . CYS A 1 197 ? -38.278 27.497 34.260 1.00 51.72 197 CYS A N 1
ATOM 1522 C CA . CYS A 1 197 ? -39.312 27.274 35.281 1.00 51.72 197 CYS A CA 1
ATOM 1523 C C . CYS A 1 197 ? -39.076 28.055 36.584 1.00 51.72 197 CYS A C 1
ATOM 1525 O O . CYS A 1 197 ? -40.011 28.209 37.362 1.00 51.72 197 CYS A O 1
ATOM 1527 N N . ASN A 1 198 ? -37.872 28.585 36.810 1.00 52.09 198 ASN A N 1
ATOM 1528 C CA . ASN A 1 198 ? -37.554 29.412 37.981 1.00 52.09 198 ASN A CA 1
ATOM 1529 C C . ASN A 1 198 ? -38.137 30.842 37.926 1.00 52.09 198 ASN A C 1
ATOM 1531 O O . ASN A 1 198 ? -37.880 31.630 38.834 1.00 52.09 198 ASN A O 1
ATOM 1535 N N . ASP A 1 199 ? -38.910 31.191 36.890 1.00 51.59 199 ASP A N 1
ATOM 1536 C CA . ASP A 1 199 ? -39.575 32.502 36.771 1.00 51.59 199 ASP A CA 1
ATOM 1537 C C . ASP A 1 199 ? -40.931 32.558 37.515 1.00 51.59 199 ASP A C 1
ATOM 1539 O O . ASP A 1 199 ? -41.502 33.629 37.724 1.00 51.59 199 ASP A O 1
ATOM 1543 N N . ALA A 1 200 ? -41.447 31.409 37.970 1.00 58.69 200 ALA A N 1
ATOM 1544 C CA . ALA A 1 200 ? -42.543 31.337 38.932 1.00 58.69 200 ALA A CA 1
ATOM 1545 C C . ALA A 1 200 ? -41.946 31.079 40.318 1.00 58.69 200 ALA A C 1
ATOM 1547 O O . ALA A 1 200 ? -41.403 30.009 40.554 1.00 58.69 200 ALA A O 1
ATOM 1548 N N . ASP A 1 201 ? -42.011 32.077 41.204 1.00 61.31 201 ASP A N 1
ATOM 1549 C CA . ASP A 1 201 ? -41.479 32.045 42.573 1.00 61.31 201 ASP A CA 1
ATOM 1550 C C . ASP A 1 201 ? -42.127 30.892 43.375 1.00 61.31 201 ASP A C 1
ATOM 1552 O O . ASP A 1 201 ? -43.237 31.055 43.899 1.00 61.31 201 ASP A O 1
ATOM 1556 N N . PRO A 1 202 ? -41.472 29.718 43.486 1.00 62.59 202 PRO A N 1
ATOM 1557 C CA . PRO A 1 202 ? -42.090 28.519 44.051 1.00 62.59 202 PRO A CA 1
ATOM 1558 C C . PRO A 1 202 ? -42.369 28.689 45.551 1.00 62.59 202 PRO A C 1
ATOM 1560 O O . PRO A 1 202 ? -43.217 28.000 46.119 1.00 62.59 202 PRO A O 1
ATOM 1563 N N . CYS A 1 203 ? -41.708 29.658 46.196 1.00 64.81 203 CYS A N 1
ATOM 1564 C CA . CYS A 1 203 ? -41.989 30.050 47.570 1.00 64.81 203 CYS A CA 1
ATOM 1565 C C . CYS A 1 203 ? -43.365 30.708 47.721 1.00 64.81 203 CYS A C 1
ATOM 1567 O O . CYS A 1 203 ? -43.997 30.522 48.757 1.00 64.81 203 CYS A O 1
ATOM 1569 N N . LYS A 1 204 ? -43.860 31.446 46.717 1.00 70.25 204 LYS A N 1
ATOM 1570 C CA . LYS A 1 204 ? -45.192 32.072 46.782 1.00 70.25 204 LYS A CA 1
ATOM 1571 C C . LYS A 1 204 ? -46.312 31.058 46.615 1.00 70.25 204 LYS A C 1
ATOM 1573 O O . LYS A 1 204 ? -47.298 31.140 47.339 1.00 70.25 204 LYS A O 1
ATOM 1578 N N . GLU A 1 205 ? -46.152 30.097 45.711 1.00 75.38 205 GLU A N 1
ATOM 1579 C CA . GLU A 1 205 ? -47.145 29.035 45.511 1.00 75.38 205 GLU A CA 1
ATOM 1580 C C . GLU A 1 205 ? -47.223 28.104 46.726 1.00 75.38 205 GLU A C 1
ATOM 1582 O O . GLU A 1 205 ? -48.315 27.800 47.203 1.00 75.38 205 GLU A O 1
ATOM 1587 N N . MET A 1 206 ? -46.075 27.730 47.302 1.00 75.31 206 MET A N 1
ATOM 1588 C CA . MET A 1 206 ? -46.036 26.938 48.536 1.00 75.31 206 MET A CA 1
ATOM 1589 C C . MET A 1 206 ? -46.599 27.699 49.741 1.00 75.31 206 MET A C 1
ATOM 1591 O O . MET A 1 206 ? -47.296 27.105 50.565 1.00 75.31 206 MET A O 1
ATOM 1595 N N . ALA A 1 207 ? -46.339 29.006 49.849 1.00 78.94 207 ALA A N 1
ATOM 1596 C CA . ALA A 1 207 ? -46.909 29.833 50.911 1.00 78.94 207 ALA A CA 1
ATOM 1597 C C . ALA A 1 207 ? -48.437 29.942 50.790 1.00 78.94 207 ALA A C 1
ATOM 1599 O O . ALA A 1 207 ? -49.131 29.742 51.783 1.00 78.94 207 ALA A O 1
ATOM 1600 N N . ALA A 1 208 ? -48.958 30.174 49.580 1.00 85.00 208 ALA A N 1
ATOM 1601 C CA . ALA A 1 208 ? -50.397 30.234 49.327 1.00 85.00 208 ALA A CA 1
ATOM 1602 C C . ALA A 1 208 ? -51.094 28.896 49.628 1.00 85.00 208 ALA A C 1
ATOM 1604 O O . ALA A 1 208 ? -52.153 28.878 50.251 1.00 85.00 208 ALA A O 1
ATOM 1605 N N . LEU A 1 209 ? -50.476 27.772 49.250 1.00 86.62 209 LEU A N 1
ATOM 1606 C CA . LEU A 1 209 ? -51.001 26.441 49.558 1.00 86.62 209 LEU A CA 1
ATOM 1607 C C . LEU A 1 209 ? -51.010 26.162 51.068 1.00 86.62 209 LEU A C 1
ATOM 1609 O O . LEU A 1 209 ? -51.959 25.580 51.585 1.00 86.62 209 LEU A O 1
ATOM 1613 N N . THR A 1 210 ? -49.963 26.581 51.782 1.00 88.81 210 THR A N 1
ATOM 1614 C CA . THR A 1 210 ? -49.885 26.415 53.242 1.00 88.81 210 THR A CA 1
ATOM 1615 C C . THR A 1 210 ? -50.974 27.231 53.937 1.00 88.81 210 THR A C 1
ATOM 1617 O O . THR A 1 210 ? -51.659 26.712 54.813 1.00 88.81 210 THR A O 1
ATOM 1620 N N . GLU A 1 211 ? -51.199 28.469 53.490 1.00 92.62 211 GLU A N 1
ATOM 1621 C CA . GLU A 1 211 ? -52.271 29.327 54.003 1.00 92.62 211 GLU A CA 1
ATOM 1622 C C . GLU A 1 211 ? -53.663 28.726 53.743 1.00 92.62 211 GLU A C 1
ATOM 1624 O O . GLU A 1 211 ? -54.519 28.740 54.629 1.00 92.62 211 GLU A O 1
ATOM 1629 N N . GLU A 1 212 ? -53.889 28.131 52.567 1.00 93.50 212 GLU A N 1
ATOM 1630 C CA . GLU A 1 212 ? -55.144 27.440 52.253 1.00 93.50 212 GLU A CA 1
ATOM 1631 C C . GLU A 1 212 ? -55.363 26.210 53.150 1.00 93.50 212 GLU A C 1
ATOM 1633 O O . GLU A 1 212 ? -56.460 26.014 53.682 1.00 93.50 212 GLU A O 1
ATOM 1638 N N . ILE A 1 213 ? -54.320 25.403 53.372 1.00 91.50 213 ILE A N 1
ATOM 1639 C CA . ILE A 1 213 ? -54.378 24.240 54.269 1.00 91.50 213 ILE A CA 1
ATOM 1640 C C . ILE A 1 213 ? -54.705 24.686 55.697 1.00 91.50 213 ILE A C 1
ATOM 1642 O O . ILE A 1 213 ? -55.614 24.126 56.315 1.00 91.50 213 ILE A O 1
ATOM 1646 N N . ASP A 1 214 ? -54.025 25.712 56.205 1.00 93.56 214 ASP A N 1
ATOM 1647 C CA . ASP A 1 214 ? -54.255 26.235 57.552 1.00 93.56 214 ASP A CA 1
ATOM 1648 C C . ASP A 1 214 ? -55.677 26.797 57.705 1.00 93.56 214 ASP A C 1
ATOM 1650 O O . ASP A 1 214 ? -56.343 26.545 58.717 1.00 93.56 214 ASP A O 1
ATOM 1654 N N . ALA A 1 215 ? -56.198 27.480 56.682 1.00 93.75 215 ALA A N 1
ATOM 1655 C CA . ALA A 1 215 ? -57.574 27.970 56.665 1.00 93.75 215 ALA A CA 1
ATOM 1656 C C . ALA A 1 215 ? -58.599 26.822 56.713 1.00 93.75 215 ALA A C 1
ATOM 1658 O O . ALA A 1 215 ? -59.576 26.890 57.468 1.00 93.75 215 ALA A O 1
ATOM 1659 N N . ILE A 1 216 ? -58.375 25.741 55.956 1.00 93.44 216 ILE A N 1
ATOM 1660 C CA . ILE A 1 216 ? -59.239 24.551 55.969 1.00 93.44 216 ILE A CA 1
ATOM 1661 C C . ILE A 1 216 ? -59.201 23.875 57.340 1.00 93.44 216 ILE A C 1
ATOM 1663 O O . ILE A 1 216 ? -60.256 23.552 57.893 1.00 93.44 216 ILE A O 1
ATOM 1667 N N . VAL A 1 217 ? -58.007 23.675 57.903 1.00 95.00 217 VAL A N 1
ATOM 1668 C CA . VAL A 1 217 ? -57.826 23.038 59.214 1.00 95.00 217 VAL A CA 1
ATOM 1669 C C . VAL A 1 217 ? -58.504 23.861 60.305 1.00 95.00 217 VAL A C 1
ATOM 1671 O O . VAL A 1 217 ? -59.250 23.305 61.115 1.00 95.00 217 VAL A O 1
ATOM 1674 N N . SER A 1 218 ? -58.319 25.182 60.302 1.00 93.69 218 SER A N 1
ATOM 1675 C CA . SER A 1 218 ? -58.956 26.082 61.265 1.00 93.69 218 SER A CA 1
ATOM 1676 C C . SER A 1 218 ? -60.483 26.022 61.169 1.00 93.69 218 SER A C 1
ATOM 1678 O O . SER A 1 218 ? -61.160 25.807 62.177 1.00 93.69 218 SER A O 1
ATOM 1680 N N . ASN A 1 219 ? -61.033 26.107 59.954 1.00 95.19 219 ASN A N 1
ATOM 1681 C CA . ASN A 1 219 ? -62.476 26.046 59.736 1.00 95.19 219 ASN A CA 1
ATOM 1682 C C . ASN A 1 219 ? -63.069 24.701 60.194 1.00 95.19 219 ASN A C 1
ATOM 1684 O O . ASN A 1 219 ? -64.070 24.662 60.910 1.00 95.19 219 ASN A O 1
ATOM 1688 N N . LYS A 1 220 ? -62.419 23.582 59.854 1.00 93.25 220 LYS A N 1
ATOM 1689 C CA . LYS A 1 220 ? -62.875 22.245 60.267 1.00 93.25 220 LYS A CA 1
ATOM 1690 C C . LYS A 1 220 ? -62.785 22.032 61.775 1.00 93.25 220 LYS A C 1
ATOM 1692 O O . LYS A 1 220 ? -63.665 21.394 62.347 1.00 93.25 220 LYS A O 1
ATOM 1697 N N . THR A 1 221 ? -61.771 22.597 62.424 1.00 93.69 221 THR A N 1
ATOM 1698 C CA . THR A 1 221 ? -61.646 22.559 63.887 1.00 93.69 221 THR A CA 1
ATOM 1699 C C . THR A 1 221 ? -62.789 23.329 64.549 1.00 93.69 221 THR A C 1
ATOM 1701 O O . THR A 1 221 ? -63.443 22.799 65.444 1.00 93.69 221 THR A O 1
ATOM 1704 N N . ALA A 1 222 ? -63.118 24.522 64.046 1.00 94.19 222 ALA A N 1
ATOM 1705 C CA . ALA A 1 222 ? -64.239 25.314 64.552 1.00 94.19 222 ALA A CA 1
ATOM 1706 C C . ALA A 1 222 ? -65.602 24.617 64.355 1.00 94.19 222 ALA A C 1
ATOM 1708 O O . ALA A 1 222 ? -66.457 24.652 65.244 1.00 94.19 222 ALA A O 1
ATOM 1709 N N . GLU A 1 223 ? -65.813 23.944 63.218 1.00 94.69 223 GLU A N 1
ATOM 1710 C CA . GLU A 1 223 ? -67.013 23.128 62.980 1.00 94.69 223 GLU A CA 1
ATOM 1711 C C . GLU A 1 223 ? -67.134 21.973 63.993 1.00 94.69 223 GLU A C 1
ATOM 1713 O O . GLU A 1 223 ? -68.226 21.721 64.514 1.00 94.69 223 GLU A O 1
ATOM 1718 N N . LEU A 1 224 ? -66.025 21.289 64.303 1.00 94.12 224 LEU A N 1
ATOM 1719 C CA . LEU A 1 224 ? -65.994 20.206 65.292 1.00 94.12 224 LEU A CA 1
ATOM 1720 C C . LEU A 1 224 ? -66.290 20.712 66.706 1.00 94.12 224 LEU A C 1
ATOM 1722 O O . LEU A 1 224 ? -67.131 20.129 67.389 1.00 94.12 224 LEU A O 1
ATOM 1726 N N . GLU A 1 225 ? -65.676 21.817 67.127 1.00 94.31 225 GLU A N 1
ATOM 1727 C CA . GLU A 1 225 ? -65.941 22.432 68.435 1.00 94.31 225 GLU A CA 1
ATOM 1728 C C . GLU A 1 225 ? -67.409 22.856 68.578 1.00 94.31 225 GLU A C 1
ATOM 1730 O O . GLU A 1 225 ? -68.037 22.651 69.621 1.00 94.31 225 GLU A O 1
ATOM 1735 N N . GLN A 1 226 ? -68.003 23.402 67.512 1.00 95.00 226 GLN A N 1
ATOM 1736 C CA . GLN A 1 226 ? -69.421 23.750 67.513 1.00 95.00 226 GLN A CA 1
ATOM 1737 C C . GLN A 1 226 ? -70.311 22.507 67.666 1.00 95.00 226 GLN A C 1
ATOM 1739 O O . GLN A 1 226 ? -71.340 22.558 68.350 1.00 95.00 226 GLN A O 1
ATOM 1744 N N . MET A 1 227 ? -69.947 21.402 67.017 1.00 92.56 227 MET A N 1
ATOM 1745 C CA . MET A 1 227 ? -70.683 20.143 67.103 1.00 92.56 227 MET A CA 1
ATOM 1746 C C . MET A 1 227 ? -70.596 19.538 68.505 1.00 92.56 227 MET A C 1
ATOM 1748 O O . MET A 1 227 ? -71.625 19.149 69.058 1.00 92.56 227 MET A O 1
ATOM 1752 N N . ASP A 1 228 ? -69.403 19.525 69.098 1.00 94.81 228 ASP A N 1
ATOM 1753 C CA . ASP A 1 228 ? -69.173 19.010 70.448 1.00 94.81 228 ASP A CA 1
ATOM 1754 C C . ASP A 1 228 ? -69.946 19.818 71.497 1.00 94.81 228 ASP A C 1
ATOM 1756 O O . ASP A 1 228 ? -70.642 19.257 72.347 1.00 94.81 228 ASP A O 1
ATOM 1760 N N . LYS A 1 229 ? -69.960 21.149 71.355 1.00 94.69 229 LYS A N 1
ATOM 1761 C CA . LYS A 1 229 ? -70.779 22.025 72.198 1.00 94.69 229 LYS A CA 1
ATOM 1762 C C . LYS A 1 229 ? -72.267 21.677 72.113 1.00 94.69 229 LYS A C 1
ATOM 1764 O O . LYS A 1 229 ? -72.917 21.523 73.147 1.00 94.69 229 LYS A O 1
ATOM 1769 N N . LYS A 1 230 ? -72.808 21.507 70.901 1.00 93.44 230 LYS A N 1
ATOM 1770 C CA . LYS A 1 230 ? -74.215 21.105 70.703 1.00 93.44 230 LYS A CA 1
ATOM 1771 C C . LYS A 1 230 ? -74.504 19.735 71.317 1.00 93.44 230 LYS A C 1
ATOM 1773 O O . LYS A 1 230 ? -75.571 19.541 71.895 1.00 93.44 230 LYS A O 1
ATOM 1778 N N . TYR A 1 231 ? -73.571 18.792 71.201 1.00 93.56 231 TYR A N 1
ATOM 1779 C CA . TYR A 1 231 ? -73.718 17.456 71.769 1.00 93.56 231 TYR A CA 1
ATOM 1780 C C . TYR A 1 231 ? -73.724 17.488 73.303 1.00 93.56 231 TYR A C 1
ATOM 1782 O O . TYR A 1 231 ? -74.610 16.900 73.925 1.00 93.56 231 TYR A O 1
ATOM 1790 N N . CYS A 1 232 ? -72.815 18.252 73.915 1.00 92.50 232 CYS A N 1
ATOM 1791 C CA . CYS A 1 232 ? -72.779 18.484 75.358 1.00 92.50 232 CYS A CA 1
ATOM 1792 C C . CYS A 1 232 ? -74.074 19.127 75.876 1.00 92.50 232 CYS A C 1
ATOM 1794 O O . CYS A 1 232 ? -74.633 18.668 76.873 1.00 92.50 232 CYS A O 1
ATOM 1796 N N . GLU A 1 233 ? -74.589 20.151 75.189 1.00 93.88 233 GLU A N 1
ATOM 1797 C CA . GLU A 1 233 ? -75.865 20.794 75.534 1.00 93.88 233 GLU A CA 1
ATOM 1798 C C . GLU A 1 233 ? -77.038 19.801 75.467 1.00 93.88 233 GLU A C 1
ATOM 1800 O O . GLU A 1 233 ? -77.909 19.792 76.342 1.00 93.88 233 GLU A O 1
ATOM 1805 N N . LEU A 1 234 ? -77.054 18.925 74.459 1.00 93.19 234 LEU A N 1
ATOM 1806 C CA . LEU A 1 234 ? -78.102 17.922 74.285 1.00 93.19 234 LEU A CA 1
ATOM 1807 C C . LEU A 1 234 ? -78.038 16.828 75.362 1.00 93.19 234 LEU A C 1
ATOM 1809 O O . LEU A 1 234 ? -79.072 16.468 75.926 1.00 93.19 234 LEU A O 1
ATOM 1813 N N . LEU A 1 235 ? -76.834 16.368 75.710 1.00 91.44 235 LEU A N 1
ATOM 1814 C CA . LEU A 1 235 ? -76.587 15.448 76.825 1.00 91.44 235 LEU A CA 1
ATOM 1815 C C . LEU A 1 235 ? -77.033 16.036 78.164 1.00 91.44 235 LEU A C 1
ATOM 1817 O O . LEU A 1 235 ? -77.698 15.354 78.941 1.00 91.44 235 LEU A O 1
ATOM 1821 N N . GLN A 1 236 ? -76.708 17.303 78.433 1.00 89.62 236 GLN A N 1
ATOM 1822 C CA . GLN A 1 236 ? -77.159 17.994 79.644 1.00 89.62 236 GLN A CA 1
ATOM 1823 C C . GLN A 1 236 ? -78.682 18.137 79.679 1.00 89.62 236 GLN A C 1
ATOM 1825 O O . GLN A 1 236 ? -79.304 17.948 80.723 1.00 89.62 236 GLN A O 1
ATOM 1830 N N . LYS A 1 237 ? -79.310 18.443 78.539 1.00 92.88 237 LYS A N 1
ATOM 1831 C CA . LYS A 1 237 ? -80.767 18.561 78.448 1.00 92.88 237 LYS A CA 1
ATOM 1832 C C . LYS A 1 237 ? -81.469 17.228 78.714 1.00 92.88 237 LYS A C 1
ATOM 1834 O O . LYS A 1 237 ? -82.438 17.206 79.474 1.00 92.88 237 LYS A O 1
ATOM 1839 N N . GLU A 1 238 ? -81.003 16.134 78.112 1.00 88.25 238 GLU A N 1
ATOM 1840 C CA . GLU A 1 238 ? -81.581 14.802 78.330 1.00 88.25 238 GLU A CA 1
ATOM 1841 C C . GLU A 1 238 ? -81.289 14.269 79.738 1.00 88.25 238 GLU A C 1
ATOM 1843 O O . GLU A 1 238 ? -82.194 13.725 80.370 1.00 88.25 238 GLU A O 1
ATOM 1848 N N . SER A 1 239 ? -80.093 14.496 80.295 1.00 87.44 239 SER A N 1
ATOM 1849 C CA . SER A 1 239 ? -79.799 14.097 81.680 1.00 87.44 239 SER A CA 1
ATOM 1850 C C . SER A 1 239 ? -80.713 14.812 82.679 1.00 87.44 239 SER A C 1
ATOM 1852 O O . SER A 1 239 ? -81.283 14.179 83.567 1.00 87.44 239 SER A O 1
ATOM 1854 N N . LEU A 1 240 ? -80.953 16.112 82.489 1.00 89.12 240 LEU A N 1
ATOM 1855 C CA . LEU A 1 240 ? -81.833 16.902 83.348 1.00 89.12 240 LEU A CA 1
ATOM 1856 C C . LEU A 1 240 ? -83.305 16.483 83.191 1.00 89.12 240 LEU A C 1
ATOM 1858 O O . LEU A 1 240 ? -84.054 16.452 84.169 1.00 89.12 240 LEU A O 1
ATOM 1862 N N . LYS A 1 241 ? -83.721 16.096 81.979 1.00 89.81 241 LYS A N 1
ATOM 1863 C CA . LYS A 1 241 ? -85.043 15.508 81.719 1.00 89.81 241 LYS A CA 1
ATOM 1864 C C . LYS A 1 241 ? -85.214 14.157 82.421 1.00 89.81 241 LYS A C 1
ATOM 1866 O O . LYS A 1 241 ? -86.255 13.948 83.038 1.00 89.81 241 LYS A O 1
ATOM 1871 N N . ALA A 1 242 ? -84.207 13.284 82.381 1.00 85.38 242 ALA A N 1
ATOM 1872 C CA . ALA A 1 242 ? -84.225 11.996 83.075 1.00 85.38 242 ALA A CA 1
ATOM 1873 C C . ALA A 1 242 ? -84.297 12.168 84.602 1.00 85.38 242 ALA A C 1
ATOM 1875 O O . ALA A 1 242 ? -85.113 11.521 85.252 1.00 85.38 242 ALA A O 1
ATOM 1876 N N . VAL A 1 243 ? -83.520 13.098 85.173 1.00 85.69 243 VAL A N 1
ATOM 1877 C CA . VAL A 1 243 ? -83.591 13.428 86.608 1.00 85.69 243 VAL A CA 1
ATOM 1878 C C . VAL A 1 243 ? -84.979 13.938 86.994 1.00 85.69 243 VAL A C 1
ATOM 1880 O O . VAL A 1 243 ? -85.530 13.486 87.992 1.00 85.69 243 VAL A O 1
ATOM 1883 N N . ARG A 1 244 ? -85.593 14.825 86.197 1.00 81.81 244 ARG A N 1
ATOM 1884 C CA . ARG A 1 244 ? -86.967 15.287 86.466 1.00 81.81 244 ARG A CA 1
ATOM 1885 C C . ARG A 1 244 ? -88.000 14.168 86.382 1.00 81.81 244 ARG A C 1
ATOM 1887 O O . ARG A 1 244 ? -88.924 14.176 87.182 1.00 81.81 244 ARG A O 1
ATOM 1894 N N . ALA A 1 245 ? -87.854 13.235 85.441 1.00 80.44 245 ALA A N 1
ATOM 1895 C CA . ALA A 1 245 ? -88.749 12.086 85.337 1.00 80.44 245 ALA A CA 1
ATOM 1896 C C . ALA A 1 245 ? -88.661 11.184 86.580 1.00 80.44 245 ALA A C 1
ATOM 1898 O O . ALA A 1 245 ? -89.686 10.721 87.055 1.00 80.44 245 ALA A O 1
ATOM 1899 N N . MET A 1 246 ? -87.465 11.013 87.156 1.00 74.88 246 MET A N 1
ATOM 1900 C CA . MET A 1 246 ? -87.266 10.237 88.390 1.00 74.88 246 MET A CA 1
ATOM 1901 C C . MET A 1 246 ? -87.741 10.941 89.671 1.00 74.88 246 MET A C 1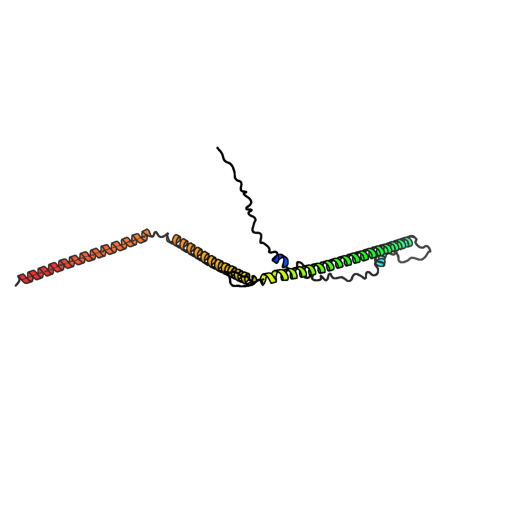
ATOM 1903 O O . MET A 1 246 ? -87.896 10.281 90.688 1.00 74.88 246 MET A O 1
ATOM 1907 N N . MET A 1 247 ? -87.936 12.263 89.659 1.00 72.00 247 MET A N 1
ATOM 1908 C CA . MET A 1 247 ? -88.461 13.020 90.810 1.00 72.00 247 MET A CA 1
ATOM 1909 C C . MET A 1 247 ? -89.989 13.192 90.780 1.00 72.00 247 MET A C 1
ATOM 1911 O O . MET A 1 247 ? -90.542 13.823 91.680 1.00 72.00 247 MET A O 1
ATOM 1915 N N . ALA A 1 248 ? -90.651 12.719 89.720 1.00 64.06 248 ALA A N 1
ATOM 1916 C CA . ALA A 1 248 ? -92.095 12.835 89.519 1.00 64.06 248 ALA A CA 1
ATOM 1917 C C . ALA A 1 248 ? -92.867 11.524 89.792 1.00 64.06 248 ALA A C 1
ATOM 1919 O O . ALA A 1 248 ? -94.093 11.539 89.678 1.00 64.06 248 ALA A O 1
ATOM 1920 N N . ASP A 1 249 ? -92.159 10.450 90.163 1.00 49.19 249 ASP A N 1
ATOM 1921 C CA . ASP A 1 249 ? -92.678 9.214 90.783 1.00 49.19 249 ASP A CA 1
ATOM 1922 C C . ASP A 1 249 ? -92.446 9.252 92.306 1.00 49.19 249 ASP A C 1
ATOM 1924 O O . ASP A 1 249 ? -93.273 8.674 93.050 1.00 49.19 249 ASP A O 1
#

Organism: Metarhizium rileyi (strain RCEF 4871) (NCBI:txid1649241)

Secondary structure (DSSP, 8-state):
-----------------------HHHHTTS--SS---------------GGGHHHHHHTTS-----------S---HHHHHHHHHHHHHHHHHHHHHHHHHHHHHHHHHHHHHHHHHHHHHHHHHHHHHHHHHHHHHHHHHH-EE--SSS-SEEHHHHHHHHHHHHHHHHHHHHHHHHHHHHHHHHHHHHHHHHHHHTTS-HHHHHHHHHHHHHHHHHHHHHHHHHHHHHHHHHHHHHHHHHHHHHT--

Sequence (249 aa):
MSQPLDDSPEGSSSTAAEKTISSLRARLRSEDPFPPLRASKSSFEPYPDHNDIYKQLRAIFPTTSCPRQKPLHTPDRGNIIMDSVADAFARHGEETYKSAVSDLKGIHEAIAGRINAFHTESTRTMSNATALYGNITYPLSMTVCHSNNFPKATIEKHLSILKGRITTAETELMALNAQWAACVEEETKMMTVTERCNDADPCKEMAALTEEIDAIVSNKTAELEQMDKKYCELLQKESLKAVRAMMAD